Protein AF-0000000076833785 (afdb_homodimer)

Foldseek 3Di:
DDPDDPPPPVDDDPPPPPPPDDPPPPPPVVVQLPKDKDKDKAFPVQVCLCQDDVRPNVVVLCVVLVWDKDKADADVVGRITMIITIGHPSSRVSSVVSSVVSSVCVVPVD/DDPDDPPPCPDDPPPPPPPPDDPPPPPPVPVPLPKDKDKDKAFPVQVCLCQDDPRPNVVVLCVVLVWDKDKADDDVVGRITMIITIGHPSSRVSSVVSSVVSSVCVVPVD

Nearest PDB structures (foldseek):
  2p2r-assembly1_A  TM=9.469E-01  e=7.260E-08  Homo sapiens
  1zzi-assembly2_B  TM=9.784E-01  e=7.230E-07  Homo sapiens
  1wvn-assembly1_A  TM=9.497E-01  e=3.818E-07  Homo sapiens
  1zzj-assembly1_B  TM=9.707E-01  e=9.333E-07  Homo sapiens
  1khm-assembly1_A  TM=8.089E-01  e=9.333E-07  Homo sapiens

Structure (mmCIF, N/CA/C/O backbone):
data_AF-0000000076833785-model_v1
#
loop_
_entity.id
_entity.type
_entity.pdbx_description
1 polymer 'K Homology domain-containing protein'
#
loop_
_atom_site.group_PDB
_atom_site.id
_atom_site.type_symbol
_atom_site.label_atom_id
_atom_site.label_alt_id
_atom_site.label_comp_id
_atom_site.label_asym_id
_atom_site.label_entity_id
_atom_site.label_seq_id
_atom_site.pdbx_PDB_ins_code
_atom_site.Cartn_x
_atom_site.Cartn_y
_atom_site.Cartn_z
_atom_site.occupancy
_atom_site.B_iso_or_equiv
_atom_site.auth_seq_id
_atom_site.auth_comp_id
_atom_site.auth_asym_id
_atom_site.auth_atom_id
_atom_site.pdbx_PDB_model_num
ATOM 1 N N . ALA A 1 1 ? -27.344 52.469 85.5 1 40.03 1 ALA A N 1
ATOM 2 C CA . ALA A 1 1 ? -28.25 52.219 84.375 1 40.03 1 ALA A CA 1
ATOM 3 C C . ALA A 1 1 ? -27.625 51.25 83.375 1 40.03 1 ALA A C 1
ATOM 5 O O . ALA A 1 1 ? -26.453 51.406 83.062 1 40.03 1 ALA A O 1
ATOM 6 N N . PRO A 1 2 ? -28.125 49.938 83.312 1 39.31 2 PRO A N 1
ATOM 7 C CA . PRO A 1 2 ? -27.562 48.719 82.75 1 39.31 2 PRO A CA 1
ATOM 8 C C . PRO A 1 2 ? -27.375 48.719 81.25 1 39.31 2 PRO A C 1
ATOM 10 O O . PRO A 1 2 ? -28.328 48.969 80.5 1 39.31 2 PRO A O 1
ATOM 13 N N . ALA A 1 3 ? -26.328 49.344 80.812 1 42.22 3 ALA A N 1
ATOM 14 C CA . ALA A 1 3 ? -25.844 49.562 79.438 1 42.22 3 ALA A CA 1
ATOM 15 C C . ALA A 1 3 ? -25.781 48.219 78.625 1 42.22 3 ALA A C 1
ATOM 17 O O . ALA A 1 3 ? -24.828 47.469 78.812 1 42.22 3 ALA A O 1
ATOM 18 N N . THR A 1 4 ? -26.984 47.438 78.812 1 34.38 4 THR A N 1
ATOM 19 C CA . THR A 1 4 ? -26.922 46.062 78.375 1 34.38 4 THR A CA 1
ATOM 20 C C . THR A 1 4 ? -26.328 45.969 76.938 1 34.38 4 THR A C 1
ATOM 22 O O . THR A 1 4 ? -26.203 47 76.25 1 34.38 4 THR A O 1
ATOM 25 N N . ASP A 1 5 ? -26.578 44.781 76.25 1 35.28 5 ASP A N 1
ATOM 26 C CA . ASP A 1 5 ? -26.078 43.656 75.5 1 35.28 5 ASP A CA 1
ATOM 27 C C . ASP A 1 5 ? -26.312 43.875 74 1 35.28 5 ASP A C 1
ATOM 29 O O . ASP A 1 5 ? -26.047 42.969 73.188 1 35.28 5 ASP A O 1
ATOM 33 N N . ALA A 1 6 ? -26.703 45.125 73.562 1 42.19 6 ALA A N 1
ATOM 34 C CA . ALA A 1 6 ? -27.312 44.938 72.25 1 42.19 6 ALA A CA 1
ATOM 35 C C . ALA A 1 6 ? -26.328 44.25 71.25 1 42.19 6 ALA A C 1
ATOM 37 O O . ALA A 1 6 ? -25.266 44.812 71 1 42.19 6 ALA A O 1
ATOM 38 N N . PRO A 1 7 ? -26.203 42.875 71.438 1 40.84 7 PRO A N 1
ATOM 39 C CA . PRO A 1 7 ? -25.312 42.156 70.5 1 40.84 7 PRO A CA 1
ATOM 40 C C . PRO A 1 7 ? -25.578 42.469 69.062 1 40.84 7 PRO A C 1
ATOM 42 O O . PRO A 1 7 ? -26.734 42.562 68.625 1 40.84 7 PRO A O 1
ATOM 45 N N . ARG A 1 8 ? -24.922 43.438 68.5 1 40.62 8 ARG A N 1
ATOM 46 C CA . ARG A 1 8 ? -24.844 43.875 67.125 1 40.62 8 ARG A CA 1
ATOM 47 C C . ARG A 1 8 ? -24.719 42.688 66.188 1 40.62 8 ARG A C 1
ATOM 49 O O . ARG A 1 8 ? -23.625 42.125 66.062 1 40.62 8 ARG A O 1
ATOM 56 N N . SER A 1 9 ? -25.625 41.625 66.375 1 40.16 9 SER A N 1
ATOM 57 C CA . SER A 1 9 ? -25.5 40.531 65.438 1 40.16 9 SER A CA 1
ATOM 58 C C . SER A 1 9 ? -25.516 41.031 64 1 40.16 9 SER A C 1
ATOM 60 O O . SER A 1 9 ? -26.5 41.625 63.562 1 40.16 9 SER A O 1
ATOM 62 N N . MET A 1 10 ? -24.406 41.562 63.5 1 38.97 10 MET A N 1
ATOM 63 C CA . MET A 1 10 ? -24.094 41.906 62.125 1 38.97 10 MET A CA 1
ATOM 64 C C . MET A 1 10 ? -24.562 40.812 61.188 1 38.97 10 MET A C 1
ATOM 66 O O . MET A 1 10 ? -24.031 39.688 61.219 1 38.97 10 MET A O 1
ATOM 70 N N . PRO A 1 11 ? -25.875 40.719 61 1 33.62 11 PRO A N 1
ATOM 71 C CA . PRO A 1 11 ? -26.312 39.625 60.156 1 33.62 11 PRO A CA 1
ATOM 72 C C . PRO A 1 11 ? -25.406 39.406 58.938 1 33.62 11 PRO A C 1
ATOM 74 O O . PRO A 1 11 ? -24.734 38.375 58.844 1 33.62 11 PRO A O 1
ATOM 77 N N . ASP A 1 12 ? -26.031 39.594 57.719 1 32.56 12 ASP A N 1
ATOM 78 C CA . ASP A 1 12 ? -26.484 38.75 56.594 1 32.56 12 ASP A CA 1
ATOM 79 C C . ASP A 1 12 ? -25.422 38.688 55.5 1 32.56 12 ASP A C 1
ATOM 81 O O . ASP A 1 12 ? -25.047 37.594 55.062 1 32.56 12 ASP A O 1
ATOM 85 N N . ILE A 1 13 ? -25.625 39.531 54.344 1 39.72 13 ILE A N 1
ATOM 86 C CA . ILE A 1 13 ? -25.875 39.156 52.938 1 39.72 13 ILE A CA 1
ATOM 87 C C . ILE A 1 13 ? -24.562 39.125 52.156 1 39.72 13 ILE A C 1
ATOM 89 O O . ILE A 1 13 ? -24.016 40.188 51.812 1 39.72 13 ILE A O 1
ATOM 93 N N . VAL A 1 14 ? 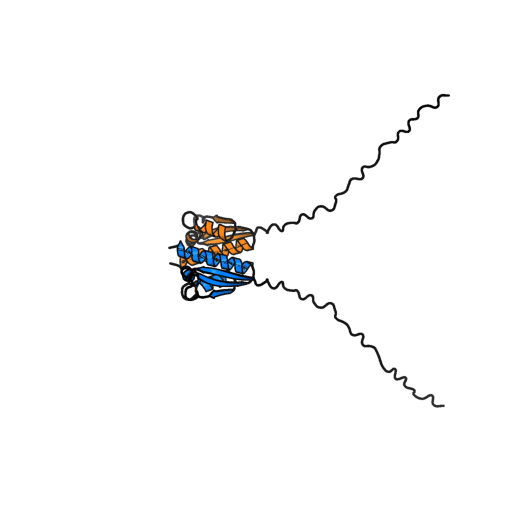-23.5 38.75 52.656 1 41.5 14 VAL A N 1
ATOM 94 C CA . VAL A 1 14 ? -22.344 38.75 51.781 1 41.5 14 VAL A CA 1
ATOM 95 C C . VAL A 1 14 ? -22.719 38.156 50.438 1 41.5 14 VAL A C 1
ATOM 97 O O . VAL A 1 14 ? -23.156 37 50.344 1 41.5 14 VAL A O 1
ATOM 100 N N . PRO A 1 15 ? -23.266 38.938 49.5 1 38.12 15 PRO A N 1
ATOM 101 C CA . PRO A 1 15 ? -23.5 38.375 48.156 1 38.12 15 PRO A CA 1
ATOM 102 C C . PRO A 1 15 ? -22.344 37.5 47.688 1 38.12 15 PRO A C 1
ATOM 104 O O . PRO A 1 15 ? -21.188 37.906 47.812 1 38.12 15 PRO A O 1
ATOM 107 N N . ALA A 1 16 ? -22.359 36.188 47.906 1 38.81 16 ALA A N 1
ATOM 108 C CA . ALA A 1 16 ? -21.469 35.219 47.281 1 38.81 16 ALA A CA 1
ATOM 109 C C . ALA A 1 16 ? -21.172 35.594 45.844 1 38.81 16 ALA A C 1
ATOM 111 O O . ALA A 1 16 ? -22.078 35.656 45 1 38.81 16 ALA A O 1
ATOM 112 N N . VAL A 1 17 ? -20.359 36.625 45.625 1 38.25 17 VAL A N 1
ATOM 113 C CA . VAL A 1 17 ? -19.766 36.75 44.281 1 38.25 17 VAL A CA 1
ATOM 114 C C . VAL A 1 17 ? -19.578 35.375 43.656 1 38.25 17 VAL A C 1
ATOM 116 O O . VAL A 1 17 ? -18.984 34.5 44.281 1 38.25 17 VAL A O 1
ATOM 119 N N . ASP A 1 18 ? -20.609 34.75 43.031 1 34.31 18 ASP A N 1
ATOM 120 C CA . ASP A 1 18 ? -20.547 33.656 42.062 1 34.31 18 ASP A CA 1
ATOM 121 C C . ASP A 1 18 ? -19.281 33.781 41.188 1 34.31 18 ASP A C 1
ATOM 123 O O . ASP A 1 18 ? -19.125 34.719 40.438 1 34.31 18 ASP A O 1
ATOM 127 N N . PHE A 1 19 ? -18.094 33.344 41.688 1 40.78 19 PHE A N 1
ATOM 128 C CA . PHE A 1 19 ? -16.969 32.875 40.844 1 40.78 19 PHE A CA 1
ATOM 129 C C . PHE A 1 19 ? -17.469 32.312 39.531 1 40.78 19 PHE A C 1
ATOM 131 O O . PHE A 1 19 ? -18.016 31.219 39.469 1 40.78 19 PHE A O 1
ATOM 138 N N . ARG A 1 20 ? -18.141 33.125 38.656 1 40.19 20 ARG A N 1
ATOM 139 C CA . ARG A 1 20 ? -18.375 32.844 37.25 1 40.19 20 ARG A CA 1
ATOM 140 C C . ARG A 1 20 ? -17.297 31.922 36.688 1 40.19 20 ARG A C 1
ATOM 142 O O . ARG A 1 20 ? -16.156 31.922 37.156 1 40.19 20 ARG A O 1
ATOM 149 N N . LYS A 1 21 ? -17.625 31.391 35.5 1 40.38 21 LYS A N 1
ATOM 150 C CA . LYS A 1 21 ? -17.125 30.531 34.438 1 40.38 21 LYS A CA 1
ATOM 151 C C . LYS A 1 21 ? -15.695 30.922 34.062 1 40.38 21 LYS A C 1
ATOM 153 O O . LYS A 1 21 ? -15.469 32 33.531 1 40.38 21 LYS A O 1
ATOM 158 N N . GLY A 1 22 ? -14.719 30.75 34.906 1 42.62 22 GLY A N 1
ATOM 159 C CA . GLY A 1 22 ? -13.336 30.703 34.438 1 42.62 22 GLY A CA 1
ATOM 160 C C . GLY A 1 22 ? -13.195 30.25 33 1 42.62 22 GLY A C 1
ATOM 161 O O . GLY A 1 22 ? -14.078 29.562 32.469 1 42.62 22 GLY A O 1
ATOM 162 N N . PRO A 1 23 ? -12.328 31 32.281 1 41.22 23 PRO A N 1
ATOM 163 C CA . PRO A 1 23 ? -12.117 30.516 30.906 1 41.22 23 PRO A CA 1
ATOM 164 C C . PRO A 1 23 ? -12.086 28.984 30.828 1 41.22 23 PRO A C 1
ATOM 166 O O . PRO A 1 23 ? -11.406 28.328 31.625 1 41.22 23 PRO A O 1
ATOM 169 N N . GLY A 1 24 ? -13.141 28.266 30.719 1 41.5 24 GLY A N 1
ATOM 170 C CA . GLY A 1 24 ? -13.234 26.875 30.297 1 41.5 24 GLY A CA 1
ATOM 171 C C . GLY A 1 24 ? -12.016 26.391 29.547 1 41.5 24 GLY A C 1
ATOM 172 O O . GLY A 1 24 ? -11.391 27.156 28.812 1 41.5 24 GLY A O 1
ATOM 173 N N . ALA A 1 25 ? -11.227 25.453 30.062 1 43.06 25 ALA A N 1
ATOM 174 C CA . ALA A 1 25 ? -10.242 24.547 29.484 1 43.06 25 ALA A CA 1
ATOM 175 C C . ALA A 1 25 ? -10.461 24.391 27.984 1 43.06 25 ALA A C 1
ATOM 177 O O . ALA A 1 25 ? -11.578 24.125 27.531 1 43.06 25 ALA A O 1
ATOM 178 N N . SER A 1 26 ? -9.828 25.266 27.219 1 45.97 26 SER A N 1
ATOM 179 C CA . SER A 1 26 ? -9.602 24.938 25.828 1 45.97 26 SER A CA 1
ATOM 180 C C . SER A 1 26 ? -9.508 23.438 25.609 1 45.97 26 SER A C 1
ATOM 182 O O . SER A 1 26 ? -8.602 22.781 26.141 1 45.97 26 SER A O 1
ATOM 184 N N . GLU A 1 27 ? -10.562 22.719 25.828 1 40.53 27 GLU A N 1
ATOM 185 C CA . GLU A 1 27 ? -10.531 21.375 25.25 1 40.53 27 GLU A CA 1
ATOM 186 C C . GLU A 1 27 ? -9.531 21.297 24.109 1 40.53 27 GLU A C 1
ATOM 188 O O . GLU A 1 27 ? -9.648 22.016 23.109 1 40.53 27 GLU A O 1
ATOM 193 N N . ASN A 1 28 ? -8.266 21.156 24.391 1 42.28 28 ASN A N 1
ATOM 194 C CA . ASN A 1 28 ? -7.383 20.625 23.359 1 42.28 28 ASN A CA 1
ATOM 195 C C . ASN A 1 28 ? -8.156 19.812 22.328 1 42.28 28 ASN A C 1
ATOM 197 O O . ASN A 1 28 ? -8.594 18.703 22.609 1 42.28 28 ASN A O 1
ATOM 201 N N . GLN A 1 29 ? -9.078 20.391 21.734 1 43.94 29 GLN A N 1
ATOM 202 C CA . GLN A 1 29 ? -9.617 19.703 20.562 1 43.94 29 GLN A CA 1
ATOM 203 C C . GLN A 1 29 ? -8.555 18.812 19.922 1 43.94 29 GLN A C 1
ATOM 205 O O . GLN A 1 29 ? -7.66 19.297 19.234 1 43.94 29 GLN A O 1
ATOM 210 N N . VAL A 1 30 ? -7.961 17.969 20.672 1 45.09 30 VAL A N 1
ATOM 211 C CA . VAL A 1 30 ? -7.238 16.953 19.922 1 45.09 30 VAL A CA 1
ATOM 212 C C . VAL A 1 30 ? -7.84 16.812 18.516 1 45.09 30 VAL A C 1
ATOM 214 O O . VAL A 1 30 ? -9.039 16.562 18.375 1 45.09 30 VAL A O 1
ATOM 217 N N . ALA A 1 31 ? -7.461 17.594 17.625 1 48.06 31 ALA A N 1
ATOM 218 C CA . ALA A 1 31 ? -7.816 17.328 16.234 1 48.06 31 ALA A CA 1
ATOM 219 C C . ALA A 1 31 ? -8.18 15.859 16.031 1 48.06 31 ALA A C 1
ATOM 221 O O . ALA A 1 31 ? -7.309 14.984 16.094 1 48.06 31 ALA A O 1
ATOM 222 N N . THR A 1 32 ? -9.172 15.336 16.75 1 54.69 32 THR A N 1
ATOM 223 C CA . THR A 1 32 ? -9.602 14 16.344 1 54.69 32 THR A CA 1
ATOM 224 C C . THR A 1 32 ? -9.242 13.734 14.891 1 54.69 32 THR A C 1
ATOM 226 O O . THR A 1 32 ? -9.523 14.562 14.016 1 54.69 32 THR A O 1
ATOM 229 N N . PRO A 1 33 ? -8.125 13.133 14.695 1 57.69 33 PRO A N 1
ATOM 230 C CA . PRO A 1 33 ? -7.863 12.906 13.273 1 57.69 33 PRO A CA 1
ATOM 231 C C . PRO A 1 33 ? -9.141 12.672 12.469 1 57.69 33 PRO A C 1
ATOM 233 O O . PRO A 1 33 ? -9.992 11.875 12.875 1 57.69 33 PRO A O 1
ATOM 236 N N . ALA A 1 34 ? -9.719 13.641 11.867 1 76.25 34 ALA A N 1
ATOM 237 C CA . ALA A 1 34 ? -10.922 13.57 11.039 1 76.25 34 ALA A CA 1
ATOM 238 C C . ALA A 1 34 ? -11.023 12.219 10.336 1 76.25 34 ALA A C 1
ATOM 240 O O . ALA A 1 34 ? -10.133 11.836 9.586 1 76.25 34 ALA A O 1
ATOM 241 N N . THR A 1 35 ? -11.766 11.336 11.047 1 89.38 35 THR A N 1
ATOM 242 C CA . THR A 1 35 ? -12.055 10.031 10.453 1 89.38 35 THR A CA 1
ATOM 243 C C . THR A 1 35 ? -12.719 10.195 9.094 1 89.38 35 THR A C 1
ATOM 245 O O . THR A 1 35 ? -13.711 10.914 8.961 1 89.38 35 THR A O 1
ATOM 248 N N . THR A 1 36 ? -12.016 9.844 8.055 1 93.44 36 THR A N 1
ATOM 249 C CA . THR A 1 36 ? -12.531 9.906 6.688 1 93.44 36 THR A CA 1
ATOM 250 C C . THR A 1 36 ? -13.016 8.531 6.234 1 93.44 36 THR A C 1
ATOM 252 O O . THR A 1 36 ? -12.359 7.52 6.492 1 93.44 36 THR A O 1
ATOM 255 N N . THR A 1 37 ? -14.18 8.453 5.781 1 95 37 THR A N 1
ATOM 256 C CA . THR A 1 37 ? -14.742 7.223 5.234 1 95 37 THR A CA 1
ATOM 257 C C . THR A 1 37 ? -14.648 7.211 3.711 1 95 37 THR A C 1
ATOM 259 O O . THR A 1 37 ? -15.156 8.117 3.049 1 95 37 THR A O 1
ATOM 262 N N . THR A 1 38 ? -13.922 6.312 3.211 1 95.12 38 THR A N 1
ATOM 263 C CA . THR A 1 38 ? -13.773 6.203 1.765 1 95.12 38 THR A CA 1
ATOM 264 C C . THR A 1 38 ? -14.352 4.887 1.257 1 95.12 38 THR A C 1
ATOM 266 O O . THR A 1 38 ? -14.164 3.838 1.874 1 95.12 38 THR A O 1
ATOM 269 N N . GLU A 1 39 ? -15.117 4.953 0.214 1 95.69 39 GLU A N 1
ATOM 270 C CA . GLU A 1 39 ? -15.695 3.762 -0.401 1 95.69 39 GLU A CA 1
ATOM 271 C C . GLU A 1 39 ? -14.953 3.387 -1.68 1 95.69 39 GLU A C 1
ATOM 273 O O . GLU A 1 39 ? -14.82 4.207 -2.59 1 95.69 39 GLU A O 1
ATOM 278 N N . VAL A 1 40 ? -14.477 2.189 -1.664 1 96.19 40 VAL A N 1
ATOM 279 C CA . VAL A 1 40 ? -13.766 1.7 -2.84 1 96.19 40 VAL A CA 1
ATOM 280 C C . VAL A 1 40 ? -14.594 0.626 -3.539 1 96.19 40 VAL A C 1
ATOM 282 O O . VAL A 1 40 ? -14.945 -0.387 -2.934 1 96.19 40 VAL A O 1
ATOM 285 N N . VAL A 1 41 ? -14.93 0.828 -4.832 1 95.94 41 VAL A N 1
ATOM 286 C CA . VAL A 1 41 ? -15.711 -0.128 -5.609 1 95.94 41 VAL A CA 1
ATOM 287 C C . VAL A 1 41 ? -14.773 -1.039 -6.402 1 95.94 41 VAL A C 1
ATOM 289 O O . VAL A 1 41 ? -13.977 -0.566 -7.219 1 95.94 41 VAL A O 1
ATOM 292 N N . ILE A 1 42 ? -14.852 -2.262 -6.152 1 95.56 42 ILE A N 1
ATOM 293 C CA . ILE A 1 42 ? -13.984 -3.213 -6.832 1 95.56 42 ILE A CA 1
ATOM 294 C C . ILE A 1 42 ? -14.82 -4.336 -7.441 1 95.56 42 ILE A C 1
ATOM 296 O O . ILE A 1 42 ? -15.812 -4.773 -6.848 1 95.56 42 ILE A O 1
ATOM 300 N N . PRO A 1 43 ? -14.461 -4.777 -8.609 1 95.06 43 PRO A N 1
ATOM 301 C CA . PRO A 1 43 ? -15.156 -5.93 -9.203 1 95.06 43 PRO A CA 1
ATOM 302 C C . PRO A 1 43 ? -15.086 -7.172 -8.312 1 95.06 43 PRO A C 1
ATOM 304 O O . PRO A 1 43 ? -14.062 -7.43 -7.68 1 95.06 43 PRO A O 1
ATOM 307 N N . CYS A 1 44 ? -16.141 -7.996 -8.359 1 93.69 44 CYS A N 1
ATOM 308 C CA . CYS A 1 44 ? -16.25 -9.195 -7.535 1 93.69 44 CYS A CA 1
ATOM 309 C C . CYS A 1 44 ? -15.125 -10.172 -7.859 1 93.69 44 CYS A C 1
ATOM 311 O O . CYS A 1 44 ? -14.711 -10.953 -7 1 93.69 44 CYS A O 1
ATOM 313 N N . LYS A 1 45 ? -14.703 -10.141 -9.047 1 93.12 45 LYS A N 1
ATOM 314 C CA . LYS A 1 45 ? -13.641 -11.039 -9.484 1 93.12 45 LYS A CA 1
ATOM 315 C C . LYS A 1 45 ? -12.328 -10.742 -8.75 1 93.12 45 LYS A C 1
ATOM 317 O O . LYS A 1 45 ? -11.453 -11.602 -8.672 1 93.12 45 LYS A O 1
ATOM 322 N N . TYR A 1 46 ? -12.164 -9.516 -8.195 1 94.38 46 TYR A N 1
ATOM 323 C CA . TYR A 1 46 ? -10.93 -9.109 -7.539 1 94.38 46 TYR A CA 1
ATOM 324 C C . TYR A 1 46 ? -11.07 -9.172 -6.023 1 94.38 46 TYR A C 1
ATOM 326 O O . TYR A 1 46 ? -10.086 -9.008 -5.297 1 94.38 46 TYR A O 1
ATOM 334 N N . ILE A 1 47 ? -12.203 -9.414 -5.516 1 94.19 47 ILE A N 1
ATOM 335 C CA . ILE A 1 47 ? -12.469 -9.422 -4.078 1 94.19 47 ILE A CA 1
ATOM 336 C C . ILE A 1 47 ? -11.672 -10.539 -3.414 1 94.19 47 ILE A C 1
ATOM 338 O O . ILE A 1 47 ? -11.258 -10.414 -2.26 1 94.19 47 ILE A O 1
ATOM 342 N N . GLY A 1 48 ? -11.453 -11.539 -4.16 1 93.44 48 GLY A N 1
ATOM 343 C CA . GLY A 1 48 ? -10.672 -12.648 -3.639 1 93.44 48 GLY A CA 1
ATOM 344 C C . GLY A 1 48 ? -9.242 -12.273 -3.307 1 93.44 48 GLY A C 1
ATOM 345 O O . GLY A 1 48 ? -8.656 -12.797 -2.355 1 93.44 48 GLY A O 1
ATOM 346 N N . PHE A 1 49 ? -8.711 -11.352 -4.07 1 93.12 49 PHE A N 1
ATOM 347 C CA . PHE A 1 49 ? -7.348 -10.891 -3.842 1 93.12 49 PHE A CA 1
ATOM 348 C C . PHE A 1 49 ? -7.281 -9.984 -2.615 1 93.12 49 PHE A C 1
ATOM 350 O O . PHE A 1 49 ? -6.246 -9.922 -1.945 1 93.12 49 PHE A O 1
ATOM 357 N N . VAL A 1 50 ? -8.336 -9.328 -2.281 1 95 50 VAL A N 1
ATOM 358 C CA . VAL A 1 50 ? -8.383 -8.359 -1.189 1 95 50 VAL A CA 1
ATOM 359 C C . VAL A 1 50 ? -8.672 -9.078 0.127 1 95 50 VAL A C 1
ATOM 361 O O . VAL A 1 50 ? -8.047 -8.789 1.148 1 95 50 VAL A O 1
ATOM 364 N N . CYS A 1 51 ? -9.531 -10 0.052 1 95.31 51 CYS A N 1
ATOM 365 C CA . CYS A 1 51 ? -9.922 -10.719 1.26 1 95.31 51 CYS A CA 1
ATOM 366 C C . CYS A 1 51 ? -8.938 -11.836 1.573 1 95.31 51 CYS A C 1
ATOM 368 O O . CYS A 1 51 ? -8.531 -12 2.725 1 95.31 51 CYS A O 1
ATOM 370 N N . GLY A 1 52 ? -8.484 -12.562 0.533 1 91.25 52 GLY A N 1
ATOM 371 C CA . GLY A 1 52 ? -7.625 -13.719 0.733 1 91.25 52 GLY A CA 1
ATOM 372 C C . GLY A 1 52 ? -8.352 -14.906 1.345 1 91.25 52 GLY A C 1
ATOM 373 O O . GLY A 1 52 ? -9.57 -14.852 1.546 1 91.25 52 GLY A O 1
ATOM 374 N N . ALA A 1 53 ? -7.48 -15.938 1.617 1 90.69 53 ALA A N 1
ATOM 375 C CA . ALA A 1 53 ? -8.039 -17.109 2.301 1 90.69 53 ALA A CA 1
ATOM 376 C C . ALA A 1 53 ? -8.375 -16.781 3.752 1 90.69 53 ALA A C 1
ATOM 378 O O . ALA A 1 53 ? -7.523 -16.297 4.5 1 90.69 53 ALA A O 1
ATOM 379 N N . ASN A 1 54 ? -9.602 -16.859 4.188 1 92.38 54 ASN A N 1
ATOM 380 C CA . ASN A 1 54 ? -10.039 -16.562 5.551 1 92.38 54 ASN A CA 1
ATOM 381 C C . ASN A 1 54 ? -9.812 -15.109 5.918 1 92.38 54 ASN A C 1
ATOM 383 O O . ASN A 1 54 ? -9.391 -14.797 7.035 1 92.38 54 ASN A O 1
ATOM 387 N N . ASP A 1 55 ? -9.875 -14.211 4.996 1 93.88 55 ASP A N 1
ATOM 388 C CA . ASP A 1 55 ? -9.727 -12.766 5.172 1 93.88 55 ASP A CA 1
ATOM 389 C C . ASP A 1 55 ? -8.336 -12.406 5.672 1 93.88 55 ASP A C 1
ATOM 391 O O . ASP A 1 55 ? -8.156 -11.422 6.395 1 93.88 55 ASP A O 1
ATOM 395 N N . SER A 1 56 ? -7.395 -13.281 5.32 1 93.69 56 SER A N 1
ATOM 396 C CA . SER A 1 56 ? -6.027 -13.039 5.77 1 93.69 56 SER A CA 1
ATOM 397 C C . SER A 1 56 ? -5.438 -11.805 5.102 1 93.69 56 SER A C 1
ATOM 399 O O . SER A 1 56 ? -4.77 -11 5.758 1 93.69 56 SER A O 1
ATOM 401 N N . ASP A 1 57 ? -5.672 -11.648 3.84 1 95.06 57 ASP A N 1
ATOM 402 C CA . ASP A 1 57 ? -5.16 -10.5 3.105 1 95.06 57 ASP A CA 1
ATOM 403 C C . ASP A 1 57 ? -5.801 -9.203 3.6 1 95.06 57 ASP A C 1
ATOM 405 O O . ASP A 1 57 ? -5.117 -8.195 3.777 1 95.06 57 ASP A O 1
ATOM 409 N N . LEU A 1 58 ? -7.047 -9.297 3.898 1 96.12 58 LEU A N 1
ATOM 410 C CA . LEU A 1 58 ? -7.762 -8.141 4.422 1 96.12 58 LEU A CA 1
ATOM 411 C C . LEU A 1 58 ? -7.207 -7.727 5.781 1 96.12 58 LEU A C 1
ATOM 413 O O . LEU A 1 58 ? -7.027 -6.535 6.047 1 96.12 58 LEU A O 1
ATOM 417 N N . ALA A 1 59 ? -6.941 -8.727 6.535 1 96.25 59 ALA A N 1
ATOM 418 C CA . ALA A 1 59 ? -6.375 -8.477 7.859 1 96.25 59 ALA A CA 1
ATOM 419 C C . ALA A 1 59 ? -5.016 -7.793 7.754 1 96.25 59 ALA A C 1
ATOM 421 O O . ALA A 1 59 ? -4.707 -6.883 8.531 1 96.25 59 ALA A O 1
ATOM 422 N N . GLU A 1 60 ? -4.297 -8.227 6.809 1 95.75 60 GLU A N 1
ATOM 423 C CA . GLU A 1 60 ? -2.979 -7.641 6.594 1 95.75 60 GLU A CA 1
ATOM 424 C C . GLU A 1 60 ? -3.086 -6.188 6.137 1 95.75 60 GLU A C 1
ATOM 426 O O . GLU A 1 60 ? -2.361 -5.32 6.629 1 95.75 60 GLU A O 1
ATOM 431 N N . ILE A 1 61 ? -4.023 -5.977 5.262 1 97.19 61 ILE A N 1
ATOM 432 C CA . ILE A 1 61 ? -4.238 -4.625 4.746 1 97.19 61 ILE A CA 1
ATOM 433 C C . ILE A 1 61 ? -4.645 -3.699 5.891 1 97.19 61 ILE A C 1
ATOM 435 O O . ILE A 1 61 ? -4.125 -2.586 6.008 1 97.19 61 ILE A O 1
ATOM 439 N N . LYS A 1 62 ? -5.512 -4.18 6.754 1 96.88 62 LYS A N 1
ATOM 440 C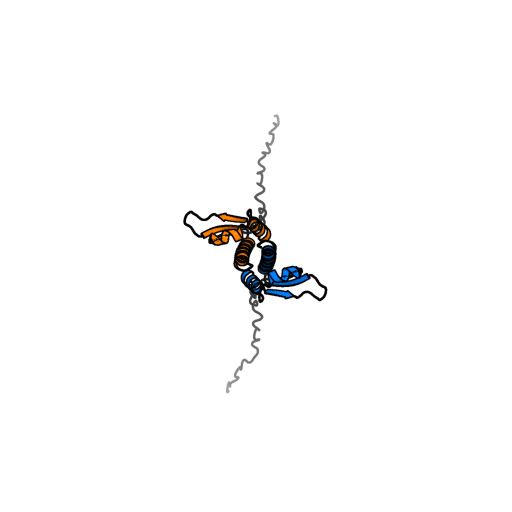 CA . LYS A 1 62 ? -5.965 -3.408 7.906 1 96.88 62 LYS A CA 1
ATOM 441 C C . LYS A 1 62 ? -4.809 -3.107 8.859 1 96.88 62 LYS A C 1
ATOM 443 O O . LYS A 1 62 ? -4.684 -1.987 9.359 1 96.88 62 LYS A O 1
ATOM 448 N N . LYS A 1 63 ? -3.988 -4.074 8.984 1 96.5 63 LYS A N 1
ATOM 449 C CA . LYS A 1 63 ? -2.855 -3.957 9.898 1 96.5 63 LYS A CA 1
ATOM 450 C C . LYS A 1 63 ? -1.841 -2.938 9.391 1 96.5 63 LYS A C 1
ATOM 452 O O . LYS A 1 63 ? -1.379 -2.08 10.141 1 96.5 63 LYS A O 1
ATOM 457 N N . ILE A 1 64 ? -1.579 -2.982 8.188 1 95.44 64 ILE A N 1
ATOM 458 C CA . ILE A 1 64 ? -0.552 -2.133 7.59 1 95.44 64 ILE A CA 1
ATOM 459 C C . ILE A 1 64 ? -1.082 -0.708 7.445 1 95.44 64 ILE A C 1
ATOM 461 O O . ILE A 1 64 ? -0.379 0.257 7.754 1 95.44 64 ILE A O 1
ATOM 465 N N . SER A 1 65 ? -2.328 -0.549 6.977 1 95.94 65 SER A N 1
ATOM 466 C CA . SER A 1 65 ? -2.9 0.771 6.73 1 95.94 65 SER A CA 1
ATOM 467 C C . SER A 1 65 ? -3.293 1.453 8.039 1 95.94 65 SER A C 1
ATOM 469 O O . SER A 1 65 ? -3.273 2.682 8.133 1 95.94 65 SER A O 1
ATOM 471 N N . GLY A 1 66 ? -3.721 0.657 8.984 1 95.88 66 GLY A N 1
ATOM 472 C CA . GLY A 1 66 ? -4.234 1.172 10.242 1 95.88 66 GLY A CA 1
ATOM 473 C C . GLY A 1 66 ? -5.668 1.66 10.148 1 95.88 66 GLY A C 1
ATOM 474 O O . GLY A 1 66 ? -6.18 2.287 11.078 1 95.88 66 GLY A O 1
ATOM 475 N N . ALA A 1 67 ? -6.172 1.429 8.961 1 96.88 67 ALA A N 1
ATOM 476 C CA . ALA A 1 67 ? -7.551 1.853 8.719 1 96.88 67 ALA A CA 1
ATOM 477 C C . ALA A 1 67 ? -8.523 0.707 8.969 1 96.88 67 ALA A C 1
ATOM 479 O O . ALA A 1 67 ? -8.133 -0.461 8.992 1 96.88 67 ALA A O 1
ATOM 480 N N . GLU A 1 68 ? -9.773 1.061 9.195 1 96.69 68 GLU A N 1
ATOM 481 C CA . GLU A 1 68 ? -10.844 0.071 9.266 1 96.69 68 GLU A CA 1
ATOM 482 C C . GLU A 1 68 ? -11.445 -0.199 7.891 1 96.69 68 GLU A C 1
ATOM 484 O O . GLU A 1 68 ? -11.93 0.721 7.23 1 96.69 68 GLU A O 1
ATOM 489 N N . ILE A 1 69 ? -11.344 -1.444 7.523 1 97.69 69 ILE A N 1
ATOM 490 C CA . ILE A 1 69 ? -11.82 -1.811 6.195 1 97.69 69 ILE A CA 1
ATOM 491 C C . ILE A 1 69 ? -12.945 -2.834 6.32 1 97.69 69 ILE A C 1
ATOM 493 O O . ILE A 1 69 ? -12.805 -3.842 7.02 1 97.69 69 ILE A O 1
ATOM 497 N N . THR A 1 70 ? -14.031 -2.518 5.645 1 96.5 70 THR A N 1
ATOM 498 C CA . THR A 1 70 ? -15.18 -3.42 5.617 1 96.5 70 THR A CA 1
ATOM 499 C C . THR A 1 70 ? -15.57 -3.756 4.18 1 96.5 70 THR A C 1
ATOM 501 O O . THR A 1 70 ? -15.836 -2.859 3.379 1 96.5 70 THR A O 1
ATOM 504 N N . VAL A 1 71 ? -15.523 -4.992 3.9 1 96 71 VAL A N 1
ATOM 505 C CA . VAL A 1 71 ? -15.875 -5.449 2.559 1 96 71 VAL A CA 1
ATOM 506 C C . VAL A 1 71 ? -17.359 -5.805 2.506 1 96 71 VAL A C 1
ATOM 508 O O . VAL A 1 71 ? -17.844 -6.613 3.301 1 96 71 VAL A O 1
ATOM 511 N N . HIS A 1 72 ? -17.984 -5.156 1.536 1 93.81 72 HIS A N 1
ATOM 512 C CA . HIS A 1 72 ? -19.406 -5.441 1.329 1 93.81 72 HIS A CA 1
ATOM 513 C C . HIS A 1 72 ? -19.609 -6.359 0.132 1 93.81 72 HIS A C 1
ATOM 515 O O . HIS A 1 72 ? -19.094 -6.102 -0.955 1 93.81 72 HIS A O 1
ATOM 521 N N . ASP A 1 73 ? -20.219 -7.441 0.341 1 87.81 73 ASP A N 1
ATOM 522 C CA . ASP A 1 73 ? -20.5 -8.414 -0.708 1 87.81 73 ASP A CA 1
ATOM 523 C C . ASP A 1 73 ? -21.344 -7.801 -1.817 1 87.81 73 ASP A C 1
ATOM 525 O O . ASP A 1 73 ? -22.234 -6.996 -1.548 1 87.81 73 ASP A O 1
ATOM 529 N N . PRO A 1 74 ? -20.922 -8.203 -2.994 1 87.38 74 PRO A N 1
ATOM 530 C CA . PRO A 1 74 ? -21.719 -7.703 -4.121 1 87.38 74 PRO A CA 1
ATOM 531 C C . PRO A 1 74 ? -23.172 -8.148 -4.062 1 87.38 74 PRO A C 1
ATOM 533 O O . PRO A 1 74 ? -23.469 -9.219 -3.535 1 87.38 74 PRO A O 1
ATOM 536 N N . LYS A 1 75 ? -24.078 -7.246 -4.398 1 82.06 75 LYS A N 1
ATOM 537 C CA . LYS A 1 75 ? -25.5 -7.57 -4.5 1 82.06 75 LYS A CA 1
ATOM 538 C C . LYS A 1 75 ? -25.766 -8.531 -5.656 1 82.06 75 LYS A C 1
ATOM 540 O O . LYS A 1 75 ? -24.984 -8.594 -6.605 1 82.06 75 LYS A O 1
ATOM 545 N N . PRO A 1 76 ? -26.875 -9.359 -5.422 1 86.38 76 PRO A N 1
ATOM 546 C CA . PRO A 1 76 ? -27.203 -10.273 -6.52 1 86.38 76 PRO A CA 1
ATOM 547 C C . PRO A 1 76 ? -27.359 -9.555 -7.855 1 86.38 76 PRO A C 1
ATOM 549 O O . PRO A 1 76 ? -28.188 -8.641 -7.977 1 86.38 76 PRO A O 1
ATOM 552 N N . GLY A 1 77 ? -26.516 -9.844 -8.727 1 89.25 77 GLY A N 1
ATOM 553 C CA . GLY A 1 77 ? -26.562 -9.203 -10.031 1 89.25 77 GLY A CA 1
ATOM 554 C C . GLY A 1 77 ? -25.438 -8.203 -10.242 1 89.25 77 GLY A C 1
ATOM 555 O O . GLY A 1 77 ? -25.203 -7.746 -11.367 1 89.25 77 GLY A O 1
ATOM 556 N N . ASP A 1 78 ? -24.969 -7.75 -9.102 1 89.75 78 ASP A N 1
ATOM 557 C CA . ASP A 1 78 ? -23.875 -6.793 -9.195 1 89.75 78 ASP A CA 1
ATOM 558 C C . ASP A 1 78 ? -22.547 -7.508 -9.391 1 89.75 78 ASP A C 1
ATOM 560 O O . ASP A 1 78 ? -22.312 -8.578 -8.828 1 89.75 78 ASP A O 1
ATOM 564 N N . THR A 1 79 ? -21.781 -7.016 -10.336 1 93.62 79 THR A N 1
ATOM 565 C CA . THR A 1 79 ? -20.484 -7.621 -10.594 1 93.62 79 THR A CA 1
ATOM 566 C C . THR A 1 79 ? -19.375 -6.891 -9.828 1 93.62 79 THR A C 1
ATOM 568 O O . THR A 1 79 ? -18.219 -7.285 -9.883 1 93.62 79 THR A O 1
ATOM 571 N N . ASN A 1 80 ? -19.828 -5.828 -9.062 1 95.5 80 ASN A N 1
ATOM 572 C CA . ASN A 1 80 ? -18.859 -5.047 -8.297 1 95.5 80 ASN A CA 1
ATOM 573 C C . ASN A 1 80 ? -19.125 -5.152 -6.797 1 95.5 80 ASN A C 1
ATOM 575 O O . ASN A 1 80 ? -20.266 -5.227 -6.363 1 95.5 80 ASN A O 1
ATOM 579 N N . SER A 1 81 ? -18.109 -5.242 -6.055 1 94.81 81 SER A N 1
ATOM 580 C CA . SER A 1 81 ? -18.156 -5.227 -4.598 1 94.81 81 SER A CA 1
ATOM 581 C C . SER A 1 81 ? -17.688 -3.887 -4.043 1 94.81 81 SER A C 1
ATOM 583 O O . SER A 1 81 ? -16.828 -3.229 -4.637 1 94.81 81 SER A O 1
ATOM 585 N N . THR A 1 82 ? -18.297 -3.512 -2.926 1 95.44 82 THR A N 1
ATOM 586 C CA . THR A 1 82 ? -17.938 -2.234 -2.312 1 95.44 82 THR A CA 1
ATOM 587 C C . THR A 1 82 ? -17.141 -2.453 -1.027 1 95.44 82 THR A C 1
ATOM 589 O O . THR A 1 82 ? -17.594 -3.164 -0.126 1 95.44 82 THR A O 1
ATOM 592 N N . VAL A 1 83 ? -15.969 -1.827 -0.985 1 96.88 83 VAL A N 1
ATOM 593 C CA . VAL A 1 83 ? -15.133 -1.88 0.208 1 96.88 83 VAL A CA 1
ATOM 594 C C . VAL A 1 83 ? -15.141 -0.523 0.908 1 96.88 83 VAL A C 1
ATOM 596 O O . VAL A 1 83 ? -14.805 0.497 0.302 1 96.88 83 VAL A O 1
ATOM 599 N N . ILE A 1 84 ? -15.539 -0.451 2.15 1 97.31 84 ILE A N 1
ATOM 600 C CA . ILE A 1 84 ? -15.602 0.787 2.92 1 97.31 84 ILE A CA 1
ATOM 601 C C . ILE A 1 84 ? -14.383 0.893 3.83 1 97.31 84 ILE A C 1
ATOM 603 O O . ILE A 1 84 ? -14.156 0.029 4.684 1 97.31 84 ILE A O 1
ATOM 607 N N . ILE A 1 85 ? -13.672 1.927 3.635 1 97.25 85 ILE A N 1
ATOM 608 C CA . ILE A 1 85 ? -12.484 2.191 4.438 1 97.25 85 ILE A CA 1
ATOM 609 C C . ILE A 1 85 ? -12.742 3.375 5.367 1 97.25 85 ILE A C 1
ATOM 611 O O . ILE A 1 85 ? -13.156 4.445 4.918 1 97.25 85 ILE A O 1
ATOM 615 N N . CYS A 1 86 ? -12.484 3.176 6.621 1 97.06 86 CYS A N 1
ATOM 616 C CA . CYS A 1 86 ? -12.695 4.219 7.621 1 97.06 86 CYS A CA 1
ATOM 617 C C . CYS A 1 86 ? -11.422 4.48 8.414 1 97.06 86 CYS A C 1
ATOM 619 O O . CYS A 1 86 ? -10.766 3.539 8.867 1 97.06 86 CYS A O 1
ATOM 621 N N . GLY A 1 87 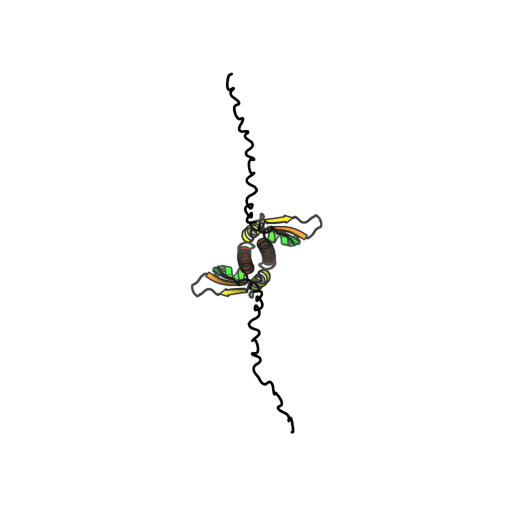? -10.977 5.777 8.586 1 95.25 87 GLY A N 1
ATOM 622 C CA . GLY A 1 87 ? -9.789 6.188 9.312 1 95.25 87 GLY A CA 1
ATOM 623 C C . GLY A 1 87 ? -9.352 7.605 8.992 1 95.25 87 GLY A C 1
ATOM 624 O O . GLY A 1 87 ? -10.133 8.398 8.469 1 95.25 87 GLY A O 1
ATOM 625 N N . ASP A 1 88 ? -8.195 7.922 9.359 1 93.5 88 ASP A N 1
ATOM 626 C CA . ASP A 1 88 ? -7.633 9.219 9 1 93.5 88 ASP A CA 1
ATOM 627 C C . ASP A 1 88 ? -7.387 9.312 7.496 1 93.5 88 ASP A C 1
ATOM 629 O O . ASP A 1 88 ? -7.32 8.289 6.805 1 93.5 88 ASP A O 1
ATOM 633 N N . PRO A 1 89 ? -7.398 10.438 6.953 1 92.62 89 PRO A N 1
ATOM 634 C CA . PRO A 1 89 ? -7.176 10.594 5.512 1 92.62 89 PRO A CA 1
ATOM 635 C C . PRO A 1 89 ? -5.926 9.859 5.027 1 92.62 89 PRO A C 1
ATOM 637 O O . PRO A 1 89 ? -5.93 9.281 3.936 1 92.62 89 PRO A O 1
ATOM 640 N N . GLU A 1 90 ? -4.945 9.805 5.844 1 92.5 90 GLU A N 1
ATOM 641 C CA . GLU A 1 90 ? -3.713 9.117 5.469 1 92.5 90 GLU A CA 1
ATOM 642 C C . GLU A 1 90 ? -3.895 7.605 5.492 1 92.5 90 GLU A C 1
ATOM 644 O O . GLU A 1 90 ? -3.406 6.902 4.609 1 92.5 90 GLU A O 1
ATOM 649 N N . GLN A 1 91 ? -4.605 7.164 6.504 1 94.12 91 GLN A N 1
ATOM 650 C CA . GLN A 1 91 ? -4.875 5.734 6.633 1 94.12 91 GLN A CA 1
ATOM 651 C C . GLN A 1 91 ? -5.738 5.23 5.48 1 94.12 91 GLN A C 1
ATOM 653 O O . GLN A 1 91 ? -5.492 4.152 4.938 1 94.12 91 GLN A O 1
ATOM 658 N N . THR A 1 92 ? -6.695 6.039 5.121 1 96.31 92 THR A N 1
ATOM 659 C CA . THR A 1 92 ? -7.602 5.656 4.047 1 96.31 92 THR A CA 1
ATOM 660 C C . THR A 1 92 ? -6.863 5.582 2.713 1 96.31 92 THR A C 1
ATOM 662 O O . THR A 1 92 ? -7.086 4.664 1.923 1 96.31 92 THR A O 1
ATOM 665 N N . LYS A 1 93 ? -5.996 6.508 2.52 1 94.81 93 LYS A N 1
ATOM 666 C CA . LYS A 1 93 ? -5.199 6.508 1.294 1 94.81 93 LYS A CA 1
ATOM 667 C C . LYS A 1 93 ? -4.25 5.316 1.255 1 94.81 93 LYS A C 1
ATOM 669 O O . LYS A 1 93 ? -4.074 4.688 0.209 1 94.81 93 LYS A O 1
ATOM 674 N N . ARG A 1 94 ? -3.742 5.012 2.396 1 95.62 94 ARG A N 1
ATOM 675 C CA . ARG A 1 94 ? -2.852 3.857 2.488 1 95.62 94 ARG A CA 1
ATOM 676 C C . ARG A 1 94 ? -3.604 2.561 2.205 1 95.62 94 ARG A C 1
ATOM 678 O O . ARG A 1 94 ? -3.105 1.694 1.483 1 95.62 94 ARG A O 1
ATOM 685 N N . ALA A 1 95 ? -4.727 2.502 2.77 1 97.56 95 ALA A N 1
ATOM 686 C CA . ALA A 1 95 ? -5.543 1.31 2.562 1 97.56 95 ALA A CA 1
ATOM 687 C C . ALA A 1 95 ? -5.906 1.143 1.09 1 97.56 95 ALA A C 1
ATOM 689 O O . ALA A 1 95 ? -5.832 0.037 0.548 1 97.56 95 ALA A O 1
ATOM 690 N N . GLN A 1 96 ? -6.258 2.234 0.498 1 96.44 96 GLN A N 1
ATOM 691 C CA . GLN A 1 96 ? -6.594 2.197 -0.921 1 96.44 96 GLN A CA 1
ATOM 692 C C . GLN A 1 96 ? -5.41 1.718 -1.756 1 96.44 96 GLN A C 1
ATOM 694 O O . GLN A 1 96 ? -5.578 0.902 -2.666 1 96.44 96 GLN A O 1
ATOM 699 N N . SER A 1 97 ? -4.277 2.246 -1.419 1 97.19 97 SER A N 1
ATOM 700 C CA . SER A 1 97 ? -3.064 1.862 -2.133 1 97.19 97 SER A CA 1
ATOM 701 C C . SER A 1 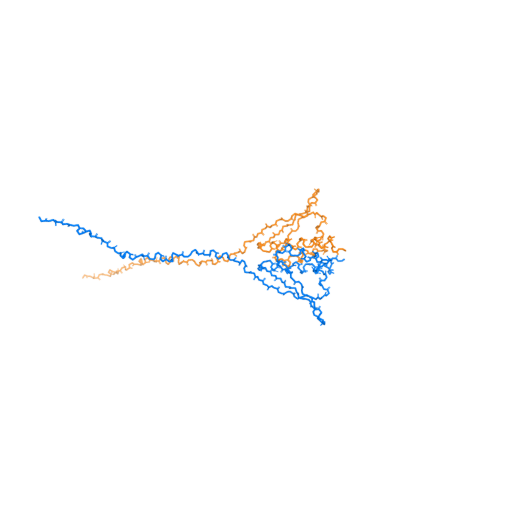97 ? -2.762 0.379 -1.951 1 97.19 97 SER A C 1
ATOM 703 O O . SER A 1 97 ? -2.365 -0.299 -2.9 1 97.19 97 SER A O 1
ATOM 705 N N . LEU A 1 98 ? -3.008 -0.099 -0.74 1 96.62 98 LEU A N 1
ATOM 706 C CA . LEU A 1 98 ? -2.752 -1.503 -0.438 1 96.62 98 LEU A CA 1
ATOM 707 C C . LEU A 1 98 ? -3.711 -2.408 -1.203 1 96.62 98 LEU A C 1
ATOM 709 O O . LEU A 1 98 ? -3.295 -3.42 -1.773 1 96.62 98 LEU A O 1
ATOM 713 N N . ILE A 1 99 ? -4.953 -2 -1.274 1 97.12 99 ILE A N 1
ATOM 714 C CA . ILE A 1 99 ? -5.953 -2.775 -2 1 97.12 99 ILE A CA 1
ATOM 715 C C . ILE A 1 99 ? -5.559 -2.877 -3.473 1 97.12 99 ILE A C 1
ATOM 717 O O . ILE A 1 99 ? -5.59 -3.963 -4.055 1 97.12 99 ILE A O 1
ATOM 721 N N . HIS A 1 100 ? -5.145 -1.709 -3.98 1 95.88 100 HIS A N 1
ATOM 722 C CA . HIS A 1 100 ? -4.695 -1.683 -5.367 1 95.88 100 HIS A CA 1
ATOM 723 C C . HIS A 1 100 ? -3.492 -2.598 -5.57 1 95.88 100 HIS A C 1
ATOM 725 O O . HIS A 1 100 ? -3.424 -3.326 -6.562 1 95.88 100 HIS A O 1
ATOM 731 N N . ALA A 1 101 ? -2.637 -2.574 -4.648 1 95 101 ALA A N 1
ATOM 732 C CA . ALA A 1 101 ? -1.43 -3.393 -4.723 1 95 101 ALA A CA 1
ATOM 733 C C . ALA A 1 101 ? -1.77 -4.879 -4.668 1 95 101 ALA A C 1
ATOM 735 O O . ALA A 1 101 ? -1.229 -5.676 -5.441 1 95 101 ALA A O 1
ATOM 736 N N . PHE A 1 102 ? -2.695 -5.32 -3.801 1 94.81 102 PHE A N 1
ATOM 737 C CA . PHE A 1 102 ? -3.076 -6.719 -3.654 1 94.81 102 PHE A CA 1
ATOM 738 C C . PHE A 1 102 ? -3.768 -7.227 -4.914 1 94.81 102 PHE A C 1
ATOM 740 O O . PHE A 1 102 ? -3.525 -8.352 -5.348 1 94.81 102 PHE A O 1
ATOM 747 N N . ILE A 1 103 ? -4.562 -6.395 -5.508 1 94.62 103 ILE A N 1
ATOM 748 C CA . ILE A 1 103 ? -5.238 -6.75 -6.75 1 94.62 103 ILE A CA 1
ATOM 749 C C . ILE A 1 103 ? -4.215 -6.895 -7.875 1 94.62 103 ILE A C 1
ATOM 751 O O . ILE A 1 103 ? -4.254 -7.859 -8.641 1 94.62 103 ILE A O 1
ATOM 755 N N . PHE A 1 104 ? -3.322 -5.902 -7.895 1 92.75 104 PHE A N 1
ATOM 756 C CA . PHE A 1 104 ? -2.283 -5.926 -8.914 1 92.75 104 PHE A CA 1
ATOM 757 C C . PHE A 1 104 ? -1.439 -7.188 -8.797 1 92.75 104 PHE A C 1
ATOM 759 O O . PHE A 1 104 ? -1.141 -7.836 -9.805 1 92.75 104 PHE A O 1
ATOM 766 N N . CYS A 1 105 ? -1.056 -7.531 -7.59 1 91.5 105 CYS A N 1
ATOM 767 C CA . CYS A 1 105 ? -0.24 -8.719 -7.344 1 91.5 105 CYS A CA 1
ATOM 768 C C . CYS A 1 105 ? -0.973 -9.984 -7.773 1 91.5 105 CYS A C 1
ATOM 770 O O . CYS A 1 105 ? -0.382 -10.867 -8.398 1 91.5 105 CYS A O 1
ATOM 772 N N . GLY A 1 106 ? -2.225 -10.031 -7.469 1 90.06 106 GLY A N 1
ATOM 773 C CA . GLY A 1 106 ? -3.02 -11.188 -7.852 1 90.06 106 GLY A CA 1
ATOM 774 C C . GLY A 1 106 ? -3.146 -11.352 -9.352 1 90.06 106 GLY A C 1
ATOM 775 O O . GLY A 1 106 ? -3.162 -12.477 -9.867 1 90.06 106 GLY A O 1
ATOM 776 N N . LEU A 1 107 ? -3.123 -10.266 -10.062 1 88.12 107 LEU A N 1
ATOM 777 C CA . LEU A 1 107 ? -3.328 -10.305 -11.508 1 88.12 107 LEU A CA 1
ATOM 778 C C . LEU A 1 107 ? -2.01 -10.531 -12.242 1 88.12 107 LEU A C 1
ATOM 780 O O . LEU A 1 107 ? -1.981 -11.172 -13.297 1 88.12 107 LEU A O 1
ATOM 784 N N . TYR A 1 108 ? -0.899 -10.039 -11.648 1 80 108 TYR A N 1
ATOM 785 C CA . TYR A 1 108 ? 0.342 -10 -12.414 1 80 108 TYR A CA 1
ATOM 786 C C . TYR A 1 108 ? 1.383 -10.938 -11.812 1 80 108 TYR A C 1
ATOM 788 O O . TYR A 1 108 ? 2.309 -11.367 -12.5 1 80 108 TYR A O 1
ATOM 796 N N . GLN A 1 109 ? 1.441 -11.086 -10.547 1 66.5 109 GLN A N 1
ATOM 797 C CA . GLN A 1 109 ? 2.496 -11.898 -9.945 1 66.5 109 GLN A CA 1
ATOM 798 C C . GLN A 1 109 ? 2.164 -13.383 -10.023 1 66.5 109 GLN A C 1
ATOM 800 O O . GLN A 1 109 ? 2.785 -14.203 -9.344 1 66.5 109 GLN A O 1
ATOM 805 N N . LYS A 1 110 ? 1.437 -13.836 -11.062 1 57.72 110 LYS A N 1
ATOM 806 C CA . LYS A 1 110 ? 1.27 -15.266 -11.297 1 57.72 110 LYS A CA 1
ATOM 807 C C . LYS A 1 110 ? 2.414 -15.812 -12.148 1 57.72 110 LYS A C 1
ATOM 809 O O . LYS A 1 110 ? 2.912 -15.133 -13.047 1 57.72 110 LYS A O 1
ATOM 814 N N . ALA B 1 1 ? 24.016 101 -9.797 1 39.66 1 ALA B N 1
ATOM 815 C CA . ALA B 1 1 ? 24.781 99.875 -9.258 1 39.66 1 ALA B CA 1
ATOM 816 C C . ALA B 1 1 ? 24 98.625 -9.414 1 39.66 1 ALA B C 1
ATOM 818 O O . ALA B 1 1 ? 22.828 98.5 -9.055 1 39.66 1 ALA B O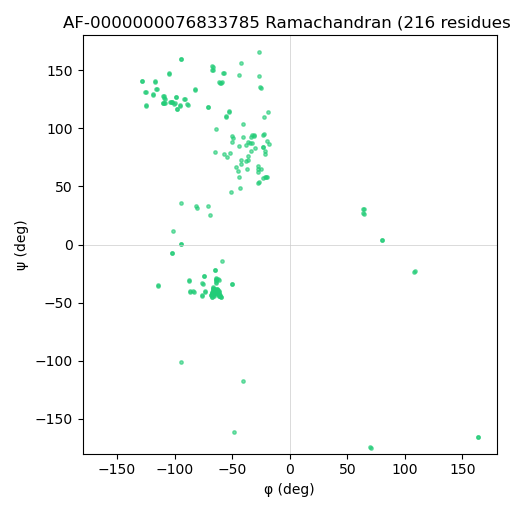 1
ATOM 819 N N . PRO B 1 2 ? 24.328 97.75 -10.406 1 41.41 2 PRO B N 1
ATOM 820 C CA . PRO B 1 2 ? 23.656 96.625 -11.055 1 41.41 2 PRO B CA 1
ATOM 821 C C . PRO B 1 2 ? 23.391 95.5 -10.094 1 41.41 2 PRO B C 1
ATOM 823 O O . PRO B 1 2 ? 24.203 95.188 -9.227 1 41.41 2 PRO B O 1
ATOM 826 N N . ALA B 1 3 ? 22.156 95.438 -9.609 1 42.62 3 ALA B N 1
ATOM 827 C CA . ALA B 1 3 ? 21.391 94.5 -8.82 1 42.62 3 ALA B CA 1
ATOM 828 C C . ALA B 1 3 ? 21.625 93.062 -9.32 1 42.62 3 ALA B C 1
ATOM 830 O O . ALA B 1 3 ? 21.156 92.688 -10.398 1 42.62 3 ALA B O 1
ATOM 831 N N . THR B 1 4 ? 22.969 92.625 -9.305 1 36.62 4 THR B N 1
ATOM 832 C CA . THR B 1 4 ? 23.375 91.312 -9.789 1 36.62 4 THR B CA 1
ATOM 833 C C . THR B 1 4 ? 22.406 90.25 -9.328 1 36.62 4 THR B C 1
ATOM 835 O O . THR B 1 4 ? 21.672 90.438 -8.352 1 36.62 4 THR B O 1
ATOM 838 N N . ASP B 1 5 ? 22.344 89.125 -10.07 1 37.03 5 ASP B N 1
ATOM 839 C CA . ASP B 1 5 ? 21.703 87.875 -10.469 1 37.03 5 ASP B CA 1
ATOM 840 C C . ASP B 1 5 ? 21.781 86.812 -9.352 1 37.03 5 ASP B C 1
ATOM 842 O O . ASP B 1 5 ? 21.469 85.688 -9.57 1 37.03 5 ASP B O 1
ATOM 846 N N . ALA B 1 6 ? 21.906 87.312 -8.062 1 42.16 6 ALA B N 1
ATOM 847 C CA . ALA B 1 6 ? 22.297 86.188 -7.215 1 42.16 6 ALA B CA 1
ATOM 848 C C . ALA B 1 6 ? 21.312 85 -7.348 1 42.16 6 ALA B C 1
ATOM 850 O O . ALA B 1 6 ? 20.125 85.188 -7.016 1 42.16 6 ALA B O 1
ATOM 851 N N . PRO B 1 7 ? 21.422 84.25 -8.531 1 41.31 7 PRO B N 1
ATOM 852 C CA . PRO B 1 7 ? 20.516 83.125 -8.695 1 41.31 7 PRO B CA 1
ATOM 853 C C . PRO B 1 7 ? 20.5 82.188 -7.473 1 41.31 7 PRO B C 1
ATOM 855 O O . PRO B 1 7 ? 21.516 82 -6.816 1 41.31 7 PRO B O 1
ATOM 858 N N . ARG B 1 8 ? 19.578 82.438 -6.578 1 40.25 8 ARG B N 1
ATOM 859 C CA . ARG B 1 8 ? 19.203 81.625 -5.438 1 40.25 8 ARG B CA 1
ATOM 860 C C . ARG B 1 8 ? 19.281 80.125 -5.793 1 40.25 8 ARG B C 1
ATOM 862 O O . ARG B 1 8 ? 18.562 79.688 -6.691 1 40.25 8 ARG B O 1
ATOM 869 N N . SER B 1 9 ? 20.516 79.5 -5.867 1 38.88 9 SER B N 1
ATOM 870 C CA . SER B 1 9 ? 20.797 78.125 -5.945 1 38.88 9 SER B CA 1
ATOM 871 C C . SER B 1 9 ? 19.906 77.312 -4.988 1 38.88 9 SER B C 1
ATOM 873 O O . SER B 1 9 ? 20.016 77.438 -3.77 1 38.88 9 SER B O 1
ATOM 875 N N . MET B 1 10 ? 18.625 77.188 -5.219 1 39.78 10 MET B N 1
ATOM 876 C CA . MET B 1 10 ? 17.703 76.25 -4.52 1 39.78 10 MET B CA 1
ATOM 877 C C . MET B 1 10 ? 18.312 74.875 -4.391 1 39.78 10 MET B C 1
ATOM 879 O O . MET B 1 10 ? 18.547 74.188 -5.395 1 39.78 10 MET B O 1
ATOM 883 N N . PRO B 1 11 ? 19.391 74.688 -3.691 1 36.59 11 PRO B N 1
ATOM 884 C CA . PRO B 1 11 ? 19.906 73.312 -3.721 1 36.59 11 PRO B CA 1
ATOM 885 C C . PRO B 1 11 ? 18.812 72.25 -3.564 1 36.59 11 PRO B C 1
ATOM 887 O O . PRO B 1 11 ? 17.734 72.562 -3.049 1 36.59 11 PRO B O 1
ATOM 890 N N . ASP B 1 12 ? 18.906 71 -4.242 1 37.53 12 ASP B N 1
ATOM 891 C CA . ASP B 1 12 ? 18.406 69.688 -4.645 1 37.53 12 ASP B CA 1
ATOM 892 C C . ASP B 1 12 ? 18.109 68.812 -3.426 1 37.53 12 ASP B C 1
ATOM 894 O O . ASP B 1 12 ? 17.453 67.812 -3.541 1 37.53 12 ASP B O 1
ATOM 898 N N . ILE B 1 13 ? 18.594 69.188 -2.211 1 41.41 13 ILE B N 1
ATOM 899 C CA . ILE B 1 13 ? 18.906 67.938 -1.472 1 41.41 13 ILE B CA 1
ATOM 900 C C . ILE B 1 13 ? 17.625 67.25 -1.087 1 41.41 13 ILE B C 1
ATOM 902 O O . ILE B 1 13 ? 16.938 67.625 -0.139 1 41.41 13 ILE B O 1
ATOM 906 N N . VAL B 1 14 ? 16.547 67.25 -1.759 1 41.47 14 VAL B N 1
ATOM 907 C CA . VAL B 1 14 ? 15.422 66.5 -1.198 1 41.47 14 VAL B CA 1
ATOM 908 C C . VAL B 1 14 ? 15.875 65.125 -0.835 1 41.47 14 VAL B C 1
ATOM 910 O O . VAL B 1 14 ? 16.375 64.375 -1.687 1 41.47 14 VAL B O 1
ATOM 913 N N . PRO B 1 15 ? 16.375 64.875 0.339 1 37.28 15 PRO B N 1
ATOM 914 C CA . PRO B 1 15 ? 16.688 63.5 0.728 1 37.28 15 PRO B CA 1
ATOM 915 C C . PRO B 1 15 ? 15.633 62.469 0.281 1 37.28 15 PRO B C 1
ATOM 917 O O . PRO B 1 15 ? 14.438 62.812 0.287 1 37.28 15 PRO B O 1
ATOM 920 N N . ALA B 1 16 ? 15.859 61.656 -0.783 1 38.38 16 ALA B N 1
ATOM 921 C CA . ALA B 1 16 ? 15.18 60.438 -1.225 1 38.38 16 ALA B CA 1
ATOM 922 C C . ALA B 1 16 ? 14.758 59.594 -0.034 1 38.38 16 ALA B C 1
ATOM 924 O O . ALA B 1 16 ? 15.609 59.062 0.688 1 38.38 16 ALA B O 1
ATOM 925 N N . VAL B 1 17 ? 13.867 60.094 0.76 1 38.66 17 VAL B N 1
ATOM 926 C CA . VAL B 1 17 ? 13.266 59.156 1.69 1 38.66 17 VAL B CA 1
ATOM 927 C C . VAL B 1 17 ? 13.18 57.781 1.036 1 38.66 17 VAL B C 1
ATOM 929 O O . VAL B 1 17 ? 12.664 57.625 -0.076 1 38.66 17 VAL B O 1
ATOM 932 N N . ASP B 1 18 ? 14.242 56.906 1.116 1 34.94 18 ASP B N 1
ATOM 933 C C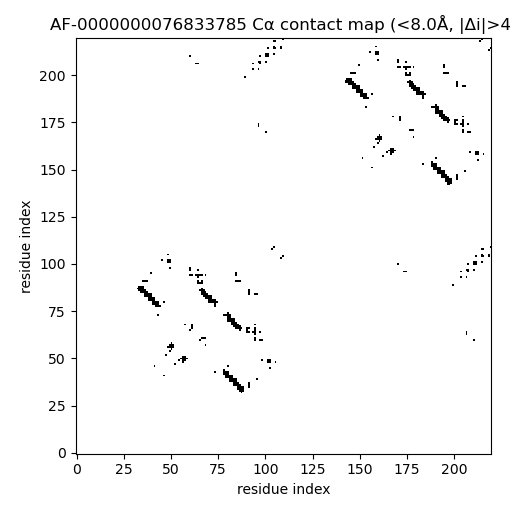A . ASP B 1 18 ? 14.297 55.469 0.901 1 34.94 18 ASP B CA 1
ATOM 934 C C . ASP B 1 18 ? 13.008 54.781 1.365 1 34.94 18 ASP B C 1
ATOM 936 O O . ASP B 1 18 ? 12.672 54.844 2.551 1 34.94 18 ASP B O 1
ATOM 940 N N . PHE B 1 19 ? 11.906 54.656 0.508 1 40.75 19 PHE B N 1
ATOM 941 C CA . PHE B 1 19 ? 10.875 53.625 0.529 1 40.75 19 PHE B CA 1
ATOM 942 C C . PHE B 1 19 ? 11.398 52.344 1.184 1 40.75 19 PHE B C 1
ATOM 944 O O . PHE B 1 19 ? 12.203 51.625 0.592 1 40.75 19 PHE B O 1
ATOM 951 N N . ARG B 1 20 ? 11.734 52.344 2.498 1 40.31 20 ARG B N 1
ATOM 952 C CA . ARG B 1 20 ? 11.906 51.188 3.354 1 40.31 20 ARG B CA 1
ATOM 953 C C . ARG B 1 20 ? 11.07 50 2.848 1 40.31 20 ARG B C 1
ATOM 955 O O . ARG B 1 20 ? 9.953 50.188 2.361 1 40.31 20 ARG B O 1
ATOM 962 N N . LYS B 1 21 ? 11.617 48.844 3.021 1 40.53 21 LYS B N 1
ATOM 963 C CA . LYS B 1 21 ? 11.227 47.438 2.951 1 40.53 21 LYS B CA 1
ATOM 964 C C . LYS B 1 21 ? 9.812 47.219 3.479 1 40.53 21 LYS B C 1
ATOM 966 O O . LYS B 1 21 ? 9.539 47.469 4.656 1 40.53 21 LYS B O 1
ATOM 971 N N . GLY B 1 22 ? 8.766 47.625 2.775 1 42.41 22 GLY B N 1
ATOM 972 C CA . GLY B 1 22 ? 7.43 47.094 2.967 1 42.41 22 GLY B CA 1
ATOM 973 C C . GLY B 1 22 ? 7.434 45.688 3.564 1 42.41 22 GLY B C 1
ATOM 974 O O . GLY B 1 22 ? 8.422 44.969 3.445 1 42.41 22 GLY B O 1
ATOM 975 N N . PRO B 1 23 ? 6.551 45.5 4.559 1 40.97 23 PRO B N 1
ATOM 976 C CA . PRO B 1 23 ? 6.488 44.125 5.059 1 40.97 23 PRO B CA 1
ATOM 977 C C . PRO B 1 23 ? 6.668 43.094 3.953 1 40.97 23 PRO B C 1
ATOM 979 O O . PRO B 1 23 ? 6.062 43.219 2.887 1 40.97 23 PRO B O 1
ATOM 982 N N . GLY B 1 24 ? 7.828 42.656 3.592 1 41.28 24 GLY B N 1
ATOM 983 C CA . GLY B 1 24 ? 8.125 41.469 2.809 1 41.28 24 GLY B CA 1
ATOM 984 C C . GLY B 1 24 ? 7.012 40.438 2.854 1 41.28 24 GLY B C 1
ATOM 985 O O . GLY B 1 24 ? 6.367 40.281 3.889 1 41.28 24 GLY B O 1
ATOM 986 N N . ALA B 1 25 ? 6.262 40.188 1.778 1 42.81 25 ALA B N 1
ATOM 987 C CA . ALA B 1 25 ? 5.438 39.031 1.424 1 42.81 25 ALA B CA 1
ATOM 988 C C . ALA B 1 25 ? 5.816 37.812 2.254 1 42.81 25 ALA B C 1
ATOM 990 O O . ALA B 1 25 ? 6.992 37.469 2.324 1 42.81 25 ALA B O 1
ATOM 991 N N . SER B 1 26 ? 5.215 37.719 3.412 1 46 26 SER B N 1
ATOM 992 C CA . SER B 1 26 ? 5.176 36.375 4.023 1 46 26 SER B CA 1
ATOM 993 C C . SER B 1 26 ? 5.23 35.281 2.967 1 46 26 SER B C 1
ATOM 995 O O . SER B 1 26 ? 4.336 35.188 2.127 1 46 26 SER B O 1
ATOM 997 N N . GLU B 1 27 ? 6.328 35.156 2.295 1 40.44 27 GLU B N 1
ATOM 998 C CA . GLU B 1 27 ? 6.469 33.875 1.603 1 40.44 27 GLU B CA 1
ATOM 999 C C . GLU B 1 27 ? 5.59 32.812 2.238 1 40.44 27 GLU B C 1
ATOM 1001 O O . GLU B 1 27 ? 5.742 32.5 3.42 1 40.44 27 GLU B O 1
ATOM 1006 N N . ASN B 1 28 ? 4.316 32.812 1.975 1 42.03 28 ASN B N 1
ATOM 1007 C CA . ASN B 1 28 ? 3.596 31.562 2.191 1 42.03 28 ASN B CA 1
ATOM 1008 C C . ASN B 1 28 ? 4.539 30.359 2.18 1 42.03 28 ASN B C 1
ATOM 1010 O O . ASN B 1 28 ? 5.043 29.969 1.124 1 42.03 28 ASN B O 1
ATOM 1014 N N . GLN B 1 29 ? 5.465 30.391 3.02 1 43.88 29 GLN B N 1
ATOM 1015 C CA . GLN B 1 29 ? 6.184 29.125 3.189 1 43.88 29 GLN B CA 1
ATOM 1016 C C . GLN B 1 29 ? 5.297 27.938 2.848 1 43.88 29 GLN B C 1
ATOM 1018 O O . GLN B 1 29 ? 4.426 27.562 3.635 1 43.88 29 GLN B O 1
ATOM 1023 N N . VAL B 1 30 ? 4.73 27.953 1.708 1 45.22 30 VAL B N 1
ATOM 1024 C CA . VAL B 1 30 ? 4.207 26.641 1.342 1 45.22 30 VAL B CA 1
ATOM 1025 C C . VAL B 1 30 ? 4.957 25.547 2.107 1 45.22 30 VAL B C 1
ATOM 1027 O O . VAL B 1 30 ? 6.184 25.453 2.025 1 45.22 30 VAL B O 1
ATOM 1030 N N . ALA B 1 31 ? 4.594 25.266 3.264 1 48.5 31 ALA B N 1
ATOM 1031 C CA . ALA B 1 31 ? 5.109 24.062 3.92 1 48.5 31 ALA B CA 1
ATOM 1032 C C . ALA B 1 31 ? 5.66 23.078 2.898 1 48.5 31 ALA B C 1
ATOM 1034 O O . ALA B 1 31 ? 4.902 22.484 2.127 1 48.5 31 ALA B O 1
ATOM 1035 N N . THR B 1 32 ? 6.645 23.484 2.088 1 54.72 32 THR B N 1
ATOM 1036 C CA . THR B 1 32 ? 7.27 22.422 1.304 1 54.72 32 THR B CA 1
ATOM 1037 C C . THR B 1 32 ? 7.055 21.062 1.962 1 54.72 32 THR B C 1
ATOM 1039 O O . THR B 1 32 ? 7.293 20.906 3.16 1 54.72 32 THR B O 1
ATOM 1042 N N . PRO B 1 33 ? 6.062 20.391 1.53 1 57.69 33 PRO B N 1
ATOM 1043 C CA . PRO B 1 33 ? 5.93 19.094 2.203 1 57.69 33 PRO B CA 1
ATOM 1044 C C . PRO B 1 33 ? 7.277 18.484 2.59 1 57.69 33 PRO B C 1
ATOM 1046 O O . PRO B 1 33 ? 8.188 18.422 1.762 1 57.69 33 PRO B O 1
ATOM 1049 N N . ALA B 1 34 ? 7.766 18.703 3.754 1 76.5 34 ALA B N 1
ATOM 1050 C CA . ALA B 1 34 ? 9.016 18.172 4.277 1 76.5 34 ALA B CA 1
ATOM 1051 C C . ALA B 1 34 ? 9.328 16.797 3.674 1 76.5 34 ALA B C 1
ATOM 1053 O O . ALA B 1 34 ? 8.531 15.867 3.799 1 76.5 34 ALA B O 1
ATOM 1054 N N . THR B 1 35 ? 10.133 16.906 2.596 1 89.25 35 THR B N 1
ATOM 1055 C CA . THR B 1 35 ? 10.617 15.68 1.976 1 89.25 35 THR B CA 1
ATOM 1056 C C . THR B 1 35 ? 11.328 14.797 2.998 1 89.25 35 THR B C 1
ATOM 1058 O O . THR B 1 35 ? 12.242 15.258 3.691 1 89.25 35 THR B O 1
ATOM 1061 N N . THR B 1 36 ? 10.734 13.688 3.348 1 93.5 36 THR B N 1
ATOM 1062 C CA . THR B 1 36 ? 11.312 12.727 4.281 1 93.5 36 THR B CA 1
ATOM 1063 C C . THR B 1 36 ? 11.977 11.57 3.531 1 93.5 36 THR B C 1
ATOM 1065 O O . THR B 1 36 ? 11.43 11.07 2.549 1 93.5 36 THR B O 1
ATOM 1068 N N . THR B 1 37 ? 13.164 11.305 3.812 1 95.12 37 THR B N 1
ATOM 1069 C CA . THR B 1 37 ? 13.891 10.18 3.232 1 95.12 37 THR B CA 1
ATOM 1070 C C . THR B 1 37 ? 13.883 8.984 4.18 1 95.12 37 THR B C 1
ATOM 1072 O O . THR B 1 37 ? 14.312 9.102 5.332 1 95.12 37 THR B O 1
ATOM 1075 N N . THR B 1 38 ? 13.305 7.949 3.762 1 95.19 38 THR B N 1
ATOM 1076 C CA . THR B 1 38 ? 13.25 6.742 4.582 1 95.19 38 THR B CA 1
ATOM 1077 C C . THR B 1 38 ? 14 5.598 3.91 1 95.19 38 THR B C 1
ATOM 1079 O O . THR B 1 38 ? 13.898 5.406 2.697 1 95.19 38 THR B O 1
ATOM 1082 N N . GLU B 1 39 ? 14.797 4.918 4.676 1 95.69 39 GLU B N 1
ATOM 1083 C CA . GLU B 1 39 ? 15.539 3.764 4.168 1 95.69 39 GLU B CA 1
ATOM 1084 C C . GLU B 1 39 ? 14.914 2.455 4.641 1 95.69 39 GLU B C 1
ATOM 1086 O O . GLU B 1 39 ? 14.734 2.242 5.844 1 95.69 39 GLU B O 1
ATOM 1091 N N . VAL B 1 40 ? 14.578 1.674 3.67 1 96.19 40 VAL B N 1
ATOM 1092 C CA . VAL B 1 40 ? 13.984 0.38 3.99 1 96.19 40 VAL B CA 1
ATOM 1093 C C . VAL B 1 40 ? 14.961 -0.738 3.643 1 96.19 40 VAL B C 1
ATOM 1095 O O . VAL B 1 40 ? 15.398 -0.858 2.494 1 96.19 40 VAL B O 1
ATOM 1098 N N . VAL B 1 41 ? 15.344 -1.58 4.637 1 95.88 41 VAL B N 1
ATOM 1099 C CA . VAL B 1 41 ? 16.266 -2.689 4.426 1 95.88 41 VAL B CA 1
ATOM 1100 C C . VAL B 1 41 ? 15.484 -3.973 4.168 1 95.88 41 VAL B C 1
ATOM 1102 O O . VAL B 1 41 ? 14.695 -4.41 5.012 1 95.88 41 VAL B O 1
ATOM 1105 N N . ILE B 1 42 ? 15.68 -4.523 3.064 1 95.5 42 ILE B N 1
ATOM 1106 C CA . ILE B 1 42 ? 14.961 -5.742 2.709 1 95.5 42 ILE B CA 1
ATOM 1107 C C . ILE B 1 42 ? 15.953 -6.812 2.26 1 95.5 42 ILE B C 1
ATOM 1109 O O . ILE B 1 42 ? 16.953 -6.508 1.602 1 95.5 42 ILE B O 1
ATOM 1113 N N . PRO B 1 43 ? 15.719 -8.031 2.633 1 95.06 43 PRO B N 1
ATOM 1114 C CA . PRO B 1 43 ? 16.562 -9.125 2.145 1 95.06 43 PRO B CA 1
ATOM 1115 C C . PRO B 1 43 ? 16.594 -9.211 0.62 1 95.06 43 PRO B C 1
ATOM 1117 O O . PRO B 1 43 ? 15.562 -9 -0.031 1 95.06 43 PRO B O 1
ATOM 1120 N N . CYS B 1 44 ? 17.719 -9.641 0.063 1 93.56 44 CYS B N 1
ATOM 1121 C CA . CYS B 1 44 ? 17.906 -9.734 -1.381 1 93.56 44 CYS B CA 1
ATOM 1122 C C . CYS B 1 44 ? 16.922 -10.727 -1.995 1 93.56 44 CYS B C 1
ATOM 1124 O O . CYS B 1 44 ? 16.562 -10.594 -3.162 1 93.56 44 CYS B O 1
ATOM 1126 N N . LYS B 1 45 ? 16.562 -11.672 -1.229 1 93.06 45 LYS B N 1
ATOM 1127 C CA . LYS B 1 45 ? 15.625 -12.688 -1.705 1 93.06 45 LYS B CA 1
ATOM 1128 C C . LYS B 1 45 ? 14.258 -12.078 -2.008 1 93.06 45 LYS B C 1
ATOM 1130 O O . LYS B 1 45 ? 13.477 -12.648 -2.777 1 93.06 45 LYS B O 1
ATOM 1135 N N . TYR B 1 46 ? 13.938 -10.914 -1.429 1 94.38 46 TYR B N 1
ATOM 1136 C CA . TYR B 1 46 ? 12.633 -10.289 -1.593 1 94.38 46 TYR B CA 1
ATOM 1137 C C . TYR B 1 46 ? 12.695 -9.141 -2.59 1 94.38 46 TYR B C 1
ATOM 1139 O O . TYR B 1 46 ? 11.672 -8.586 -2.98 1 94.38 46 TYR B O 1
ATOM 1147 N N . ILE B 1 47 ? 13.836 -8.758 -3.039 1 94 47 ILE B N 1
ATOM 1148 C CA . ILE B 1 47 ? 14.023 -7.625 -3.934 1 94 47 ILE B CA 1
ATOM 1149 C C . ILE B 1 47 ? 13.328 -7.891 -5.262 1 94 47 ILE B C 1
ATOM 1151 O O . ILE B 1 47 ? 12.844 -6.961 -5.914 1 94 47 ILE B O 1
ATOM 1155 N N . GLY B 1 48 ? 13.258 -9.117 -5.574 1 93.38 48 GLY B N 1
ATOM 1156 C CA . GLY B 1 48 ? 12.578 -9.492 -6.809 1 93.38 48 GLY B CA 1
ATOM 1157 C C . GLY B 1 48 ? 11.102 -9.156 -6.801 1 93.38 48 GLY B C 1
ATOM 1158 O O . GLY B 1 48 ? 10.531 -8.82 -7.84 1 93.38 48 GLY B O 1
ATOM 1159 N N . PHE B 1 49 ? 10.516 -9.234 -5.645 1 93.12 49 PHE B N 1
ATOM 1160 C CA . PHE B 1 49 ? 9.102 -8.922 -5.504 1 93.12 49 PHE B CA 1
ATOM 1161 C C . PHE B 1 49 ? 8.859 -7.418 -5.582 1 93.12 49 PHE B C 1
ATOM 1163 O O . PHE B 1 49 ? 7.793 -6.973 -6 1 93.12 49 PHE B O 1
ATOM 1170 N N . VAL B 1 50 ? 9.836 -6.633 -5.223 1 94.94 50 VAL B N 1
ATOM 1171 C CA . VAL B 1 50 ? 9.711 -5.18 -5.156 1 94.94 50 VAL B CA 1
ATOM 1172 C C . VAL B 1 50 ? 10.008 -4.57 -6.527 1 94.94 50 VAL B C 1
ATOM 1174 O O . VAL B 1 50 ? 9.297 -3.67 -6.977 1 94.94 50 VAL B O 1
ATOM 1177 N N . CYS B 1 51 ? 10.961 -5.102 -7.16 1 95.25 51 CYS B N 1
ATOM 1178 C CA . CYS B 1 51 ? 11.375 -4.57 -8.453 1 95.25 51 CYS B CA 1
ATOM 1179 C C . CYS B 1 51 ? 10.508 -5.129 -9.578 1 95.25 51 CYS B C 1
ATOM 1181 O O . CYS B 1 51 ? 10.062 -4.391 -10.453 1 95.25 51 CYS B O 1
ATOM 1183 N N . GLY B 1 52 ? 10.18 -6.441 -9.492 1 91.19 52 GLY B N 1
ATOM 1184 C CA . GLY B 1 52 ? 9.453 -7.102 -10.562 1 91.19 52 GLY B CA 1
ATOM 1185 C C . GLY B 1 52 ? 10.273 -7.281 -11.828 1 91.19 52 GLY B C 1
ATOM 1186 O O . GLY B 1 52 ? 11.461 -6.961 -11.844 1 91.19 52 GLY B O 1
ATOM 1187 N N . ALA B 1 53 ? 9.5 -7.797 -12.852 1 90.62 53 ALA B N 1
ATOM 1188 C CA . ALA B 1 53 ? 10.148 -7.926 -14.156 1 90.62 53 ALA B CA 1
ATOM 1189 C C . ALA B 1 53 ? 10.375 -6.559 -14.789 1 90.62 53 ALA B C 1
ATOM 1191 O O . ALA B 1 53 ? 9.438 -5.77 -14.938 1 90.62 53 ALA B O 1
ATOM 1192 N N . ASN B 1 54 ? 11.594 -6.141 -15.047 1 92.31 54 ASN B N 1
ATOM 1193 C CA . ASN B 1 54 ? 11.922 -4.855 -15.648 1 92.31 54 ASN B CA 1
ATOM 1194 C C . ASN B 1 54 ? 11.516 -3.689 -14.758 1 92.31 54 ASN B C 1
ATOM 1196 O O . ASN B 1 54 ? 11 -2.68 -15.242 1 92.31 54 ASN B O 1
ATOM 1200 N N . ASP B 1 55 ? 11.523 -3.828 -13.484 1 93.94 55 ASP B N 1
ATOM 1201 C CA . ASP B 1 55 ? 11.211 -2.812 -12.492 1 93.94 55 ASP B CA 1
ATOM 1202 C C . ASP B 1 55 ? 9.75 -2.363 -12.602 1 93.94 55 ASP B C 1
ATOM 1204 O O . ASP B 1 55 ? 9.43 -1.215 -12.305 1 93.94 55 ASP B O 1
ATOM 1208 N N . SER B 1 56 ? 8.945 -3.287 -13.117 1 93.75 56 SER B N 1
ATOM 1209 C CA . SER B 1 56 ? 7.539 -2.945 -13.289 1 93.75 56 SER B CA 1
ATOM 1210 C C . SER B 1 56 ? 6.848 -2.764 -11.938 1 93.75 56 SER B C 1
ATOM 1212 O O . SER B 1 56 ? 6.055 -1.836 -11.766 1 93.75 56 SER B O 1
ATOM 1214 N N . ASP B 1 57 ? 7.129 -3.635 -11.023 1 95.19 57 ASP B N 1
ATOM 1215 C CA . ASP B 1 57 ? 6.523 -3.551 -9.695 1 95.19 57 ASP B CA 1
ATOM 1216 C C . ASP B 1 57 ? 6.98 -2.293 -8.969 1 95.19 57 ASP B C 1
ATOM 1218 O O . ASP B 1 57 ? 6.176 -1.609 -8.328 1 95.19 57 ASP B O 1
ATOM 1222 N N . LEU B 1 58 ? 8.219 -1.971 -9.164 1 96.19 58 LEU B N 1
ATOM 1223 C CA . LEU B 1 58 ? 8.766 -0.766 -8.547 1 96.19 58 LEU B CA 1
ATOM 1224 C C . LEU B 1 58 ? 8.094 0.483 -9.109 1 96.19 58 LEU B C 1
ATOM 1226 O O . LEU B 1 58 ? 7.766 1.405 -8.359 1 96.19 58 LEU B O 1
ATOM 1230 N N . ALA B 1 59 ? 7.887 0.422 -10.367 1 96.25 59 ALA B N 1
ATOM 1231 C CA . ALA B 1 59 ? 7.223 1.541 -11.031 1 96.25 59 ALA B CA 1
ATOM 1232 C C . ALA B 1 59 ? 5.801 1.726 -10.508 1 96.25 59 ALA B C 1
ATOM 1234 O O . ALA B 1 59 ? 5.348 2.855 -10.312 1 96.25 59 ALA B O 1
ATOM 1235 N N . GLU B 1 60 ? 5.207 0.637 -10.297 1 95.75 60 GLU B N 1
ATOM 1236 C CA . GLU B 1 60 ? 3.842 0.68 -9.781 1 95.75 60 GLU B CA 1
ATOM 1237 C C . GLU B 1 60 ? 3.805 1.231 -8.359 1 95.75 60 GLU B C 1
ATOM 1239 O O . GLU B 1 60 ? 2.959 2.068 -8.031 1 95.75 60 GLU B O 1
ATOM 1244 N N . ILE B 1 61 ? 4.75 0.797 -7.594 1 97.25 61 ILE B N 1
ATOM 1245 C CA . ILE B 1 61 ? 4.836 1.259 -6.215 1 97.25 61 ILE B CA 1
ATOM 1246 C C . ILE B 1 61 ? 5.074 2.768 -6.188 1 97.25 61 ILE B C 1
ATOM 1248 O O . ILE B 1 61 ? 4.426 3.49 -5.43 1 97.25 61 ILE B O 1
ATOM 1252 N N . LYS B 1 62 ? 5.941 3.248 -7.059 1 96.94 62 LYS B N 1
ATOM 1253 C CA . LYS B 1 62 ? 6.238 4.676 -7.16 1 96.94 62 LYS B CA 1
ATOM 1254 C C . LYS B 1 62 ? 5.008 5.465 -7.586 1 96.94 62 LYS B C 1
ATOM 1256 O O . LYS B 1 62 ? 4.727 6.535 -7.043 1 96.94 62 LYS B O 1
ATOM 1261 N N . LYS B 1 63 ? 4.305 4.871 -8.461 1 96.5 63 LYS B N 1
ATOM 1262 C CA . LYS B 1 63 ? 3.117 5.523 -9.008 1 96.5 63 LYS B CA 1
ATOM 1263 C C . LYS B 1 63 ? 2.021 5.645 -7.949 1 96.5 63 LYS B C 1
ATOM 1265 O O . LYS B 1 63 ? 1.427 6.711 -7.781 1 96.5 63 LYS B O 1
ATOM 1270 N N . ILE B 1 64 ? 1.835 4.645 -7.246 1 95.5 64 ILE B N 1
ATOM 1271 C CA . ILE B 1 64 ? 0.75 4.598 -6.27 1 95.5 64 ILE B CA 1
ATOM 1272 C C . ILE B 1 64 ? 1.119 5.426 -5.043 1 95.5 64 ILE B C 1
ATOM 1274 O O . ILE B 1 64 ? 0.295 6.188 -4.531 1 95.5 64 ILE B O 1
ATOM 1278 N N . SER B 1 65 ? 2.352 5.312 -4.562 1 96.06 65 SER B N 1
ATOM 1279 C CA . SER B 1 65 ? 2.779 6.008 -3.354 1 96.06 65 SER B CA 1
ATOM 1280 C C . SER B 1 65 ? 3.023 7.488 -3.623 1 96.06 65 SER B C 1
ATOM 1282 O O . SER B 1 65 ? 2.855 8.32 -2.732 1 96.06 65 SER B O 1
ATOM 1284 N N . GLY B 1 66 ? 3.486 7.773 -4.809 1 95.94 66 GLY B N 1
ATOM 1285 C CA . GLY B 1 66 ? 3.871 9.133 -5.172 1 95.94 66 GLY B CA 1
ATOM 1286 C C . GLY B 1 66 ? 5.242 9.516 -4.656 1 95.94 66 GLY B C 1
ATOM 1287 O O . GLY B 1 66 ? 5.637 10.688 -4.742 1 95.94 66 GLY B O 1
ATOM 1288 N N . ALA B 1 67 ? 5.836 8.508 -4.059 1 96.88 67 ALA B N 1
ATOM 1289 C CA . ALA B 1 67 ? 7.168 8.742 -3.508 1 96.88 67 ALA B CA 1
ATOM 1290 C C . ALA B 1 67 ? 8.25 8.328 -4.5 1 96.88 67 ALA B C 1
ATOM 1292 O O . ALA B 1 67 ? 7.984 7.578 -5.441 1 96.88 67 ALA B O 1
ATOM 1293 N N . GLU B 1 68 ? 9.43 8.859 -4.293 1 96.69 68 GLU B N 1
ATOM 1294 C CA . GLU B 1 68 ? 10.602 8.422 -5.051 1 96.69 68 GLU B CA 1
ATOM 1295 C C . GLU B 1 68 ? 11.305 7.258 -4.359 1 96.69 68 GLU B C 1
ATOM 1297 O O . GLU B 1 68 ? 11.719 7.375 -3.203 1 96.69 68 GLU B O 1
ATOM 1302 N N . ILE B 1 69 ? 11.367 6.188 -5.105 1 97.62 69 ILE B N 1
ATOM 1303 C CA . ILE B 1 69 ? 11.961 4.984 -4.527 1 97.62 69 ILE B CA 1
ATOM 1304 C C . ILE B 1 69 ? 13.188 4.578 -5.336 1 97.62 69 ILE B C 1
ATOM 1306 O O . ILE B 1 69 ? 13.125 4.484 -6.566 1 97.62 69 ILE B O 1
ATOM 1310 N N . THR B 1 70 ? 14.266 4.371 -4.605 1 96.5 70 THR B N 1
ATOM 1311 C CA . THR B 1 70 ? 15.508 3.924 -5.227 1 96.5 70 THR B CA 1
ATOM 1312 C C . THR B 1 70 ? 16.016 2.645 -4.566 1 96.5 70 THR B C 1
ATOM 1314 O O . THR B 1 70 ? 16.219 2.607 -3.35 1 96.5 70 THR B O 1
ATOM 1317 N N . VAL B 1 71 ? 16.109 1.647 -5.348 1 96 71 VAL B N 1
ATOM 1318 C CA . VAL B 1 71 ? 16.594 0.364 -4.84 1 96 71 VAL B CA 1
ATOM 1319 C C . VAL B 1 71 ? 18.109 0.271 -5.004 1 96 71 VAL B C 1
ATOM 1321 O O . VAL B 1 71 ? 18.625 0.443 -6.105 1 96 71 VAL B O 1
ATOM 1324 N N . HIS B 1 72 ? 18.703 -0.003 -3.857 1 93.69 72 HIS B N 1
ATOM 1325 C CA . HIS B 1 72 ? 20.156 -0.177 -3.871 1 93.69 72 HIS B CA 1
ATOM 1326 C C . HIS B 1 72 ? 20.531 -1.653 -3.82 1 93.69 72 HIS B C 1
ATOM 1328 O O . HIS B 1 72 ? 20.047 -2.393 -2.959 1 93.69 72 HIS B O 1
ATOM 1334 N N . ASP B 1 73 ? 21.234 -2.1 -4.754 1 87.62 73 ASP B N 1
ATOM 1335 C CA . ASP B 1 73 ? 21.672 -3.486 -4.832 1 87.62 73 ASP B CA 1
ATOM 1336 C C . ASP B 1 73 ? 22.5 -3.867 -3.607 1 87.62 73 ASP B C 1
ATOM 1338 O O . ASP B 1 73 ? 23.281 -3.059 -3.104 1 87.62 73 ASP B O 1
ATOM 1342 N N . PRO B 1 74 ? 22.203 -5.074 -3.213 1 87.19 74 PRO B N 1
ATOM 1343 C CA . PRO B 1 74 ? 23 -5.551 -2.07 1 87.19 74 PRO B CA 1
ATOM 1344 C C . PRO B 1 74 ? 24.484 -5.613 -2.369 1 87.19 74 PRO B C 1
ATOM 1346 O O . PRO B 1 74 ? 24.891 -5.832 -3.518 1 87.19 74 PRO B O 1
ATOM 1349 N N . LYS B 1 75 ? 25.312 -5.223 -1.399 1 81.56 75 LYS B N 1
ATOM 1350 C CA . LYS B 1 75 ? 26.766 -5.336 -1.502 1 81.56 75 LYS B CA 1
ATOM 1351 C C . LYS B 1 75 ? 27.203 -6.797 -1.51 1 81.56 75 LYS B C 1
ATOM 1353 O O . LYS B 1 75 ? 26.5 -7.664 -1 1 81.56 75 LYS B O 1
ATOM 1358 N N . PRO B 1 76 ? 28.375 -6.992 -2.23 1 86.12 76 PRO B N 1
ATOM 1359 C CA . PRO B 1 76 ? 28.875 -8.367 -2.23 1 86.12 76 PRO B CA 1
ATOM 1360 C C . PRO B 1 76 ? 29.016 -8.945 -0.825 1 86.12 76 PRO B C 1
ATOM 1362 O O . PRO B 1 76 ? 29.734 -8.375 0.01 1 86.12 76 PRO B O 1
ATOM 1365 N N . GLY B 1 77 ? 28.25 -9.891 -0.554 1 88.94 77 GLY B N 1
ATOM 1366 C CA . GLY B 1 77 ? 28.297 -10.508 0.764 1 88.94 77 GLY B CA 1
ATOM 1367 C C . GLY B 1 77 ? 27.078 -10.172 1.612 1 88.94 77 GLY B C 1
ATOM 1368 O O . GLY B 1 77 ? 26.844 -10.797 2.65 1 88.94 77 GLY B O 1
ATOM 1369 N N . ASP B 1 78 ? 26.5 -9.07 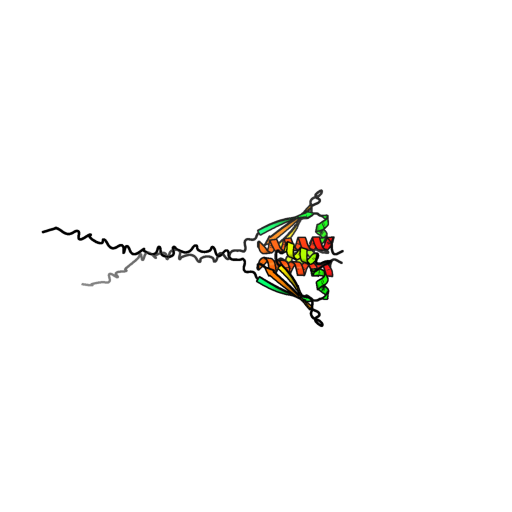1.223 1 89.69 78 ASP B N 1
ATOM 1370 C CA . ASP B 1 78 ? 25.312 -8.688 1.969 1 89.69 78 ASP B CA 1
ATOM 1371 C C . ASP B 1 78 ? 24.078 -9.43 1.461 1 89.69 78 ASP B C 1
ATOM 1373 O O . ASP B 1 78 ? 23.938 -9.688 0.262 1 89.69 78 ASP B O 1
ATOM 1377 N N . THR B 1 79 ? 23.312 -9.953 2.389 1 93.56 79 THR B N 1
ATOM 1378 C CA . THR B 1 79 ? 22.109 -10.68 2.012 1 93.56 79 THR B CA 1
ATOM 1379 C C . THR B 1 79 ? 20.891 -9.758 2.035 1 93.56 79 THR B C 1
ATOM 1381 O O . THR B 1 79 ? 19.781 -10.18 1.705 1 93.56 79 THR B O 1
ATOM 1384 N N . ASN B 1 80 ? 21.172 -8.445 2.395 1 95.38 80 ASN B N 1
ATOM 1385 C CA . ASN B 1 80 ? 20.094 -7.477 2.469 1 95.38 80 ASN B CA 1
ATOM 1386 C C . ASN B 1 80 ? 20.266 -6.348 1.456 1 95.38 80 ASN B C 1
ATOM 1388 O O . ASN B 1 80 ? 21.406 -5.934 1.185 1 95.38 80 ASN B O 1
ATOM 1392 N N . SER B 1 81 ? 19.25 -5.945 0.876 1 94.69 81 SER B N 1
ATOM 1393 C CA . SER B 1 81 ? 19.219 -4.797 -0.026 1 94.69 81 SER B CA 1
ATOM 1394 C C . SER B 1 81 ? 18.578 -3.586 0.636 1 94.69 81 SER B C 1
ATOM 1396 O O . SER B 1 81 ? 17.672 -3.732 1.469 1 94.69 81 SER B O 1
ATOM 1398 N N . THR B 1 82 ? 19.062 -2.424 0.245 1 95.38 82 THR B N 1
ATOM 1399 C CA . THR B 1 82 ? 18.531 -1.195 0.83 1 95.38 82 THR B CA 1
ATOM 1400 C C . THR B 1 82 ? 17.703 -0.421 -0.191 1 95.38 82 THR B C 1
ATOM 1402 O O . THR B 1 82 ? 18.188 -0.112 -1.283 1 95.38 82 THR B O 1
ATOM 1405 N N . VAL B 1 83 ? 16.469 -0.118 0.217 1 96.88 83 VAL B N 1
ATOM 1406 C CA . VAL B 1 83 ? 15.578 0.677 -0.622 1 96.88 83 VAL B CA 1
ATOM 1407 C C . VAL B 1 83 ? 15.391 2.064 -0.014 1 96.88 83 VAL B C 1
ATOM 1409 O O . VAL B 1 83 ? 14.977 2.195 1.14 1 96.88 83 VAL B O 1
ATOM 1412 N N . ILE B 1 84 ? 15.719 3.104 -0.73 1 97.31 84 ILE B N 1
ATOM 1413 C CA . ILE B 1 84 ? 15.602 4.48 -0.255 1 97.31 84 ILE B CA 1
ATOM 1414 C C . ILE B 1 84 ? 14.328 5.109 -0.808 1 97.31 84 ILE B C 1
ATOM 1416 O O . ILE B 1 84 ? 14.148 5.199 -2.025 1 97.31 84 ILE B O 1
ATOM 1420 N N . ILE B 1 85 ? 13.516 5.535 0.091 1 97.31 85 ILE B N 1
ATOM 1421 C CA . ILE B 1 85 ? 12.266 6.184 -0.271 1 97.31 85 ILE B CA 1
ATOM 1422 C C . ILE B 1 85 ? 12.336 7.672 0.071 1 97.31 85 ILE B C 1
ATOM 1424 O O . ILE B 1 85 ? 12.656 8.039 1.203 1 97.31 85 ILE B O 1
ATOM 1428 N N . CYS B 1 86 ? 12.031 8.492 -0.888 1 97.06 86 CYS B N 1
ATOM 1429 C CA . CYS B 1 86 ? 12.07 9.938 -0.698 1 97.06 86 CYS B CA 1
ATOM 1430 C C . CYS B 1 86 ? 10.734 10.57 -1.066 1 97.06 86 CYS B C 1
ATOM 1432 O O . CYS B 1 86 ? 10.164 10.266 -2.115 1 97.06 86 CYS B O 1
ATOM 1434 N N . GLY B 1 87 ? 10.148 11.453 -0.196 1 95.25 87 GLY B N 1
ATOM 1435 C CA . GLY B 1 87 ? 8.883 12.141 -0.404 1 95.25 87 GLY B CA 1
ATOM 1436 C C . GLY B 1 87 ? 8.305 12.727 0.871 1 95.25 87 GLY B C 1
ATOM 1437 O O . GLY B 1 87 ? 9.016 12.906 1.858 1 95.25 87 GLY B O 1
ATOM 1438 N N . ASP B 1 88 ? 7.109 13.078 0.821 1 93.69 88 ASP B N 1
ATOM 1439 C CA . ASP B 1 88 ? 6.414 13.539 2.02 1 93.69 88 ASP B CA 1
ATOM 1440 C C . ASP B 1 88 ? 6.242 12.406 3.025 1 93.69 88 ASP B C 1
ATOM 1442 O O . ASP B 1 88 ? 6.324 11.234 2.664 1 93.69 88 ASP B O 1
ATOM 1446 N N . PRO B 1 89 ? 6.156 12.688 4.234 1 92.69 89 PRO B N 1
ATOM 1447 C CA . PRO B 1 89 ? 5.988 11.648 5.25 1 92.69 89 PRO B CA 1
ATOM 1448 C C . PRO B 1 89 ? 4.859 10.672 4.918 1 92.69 89 PRO B C 1
ATOM 1450 O O . PRO B 1 89 ? 4.984 9.469 5.164 1 92.69 89 PRO B O 1
ATOM 1453 N N . GLU B 1 90 ? 3.842 11.164 4.309 1 92.56 90 GLU B N 1
ATOM 1454 C CA . GLU B 1 90 ? 2.717 10.312 3.947 1 92.56 90 GLU B CA 1
ATOM 1455 C C . GLU B 1 90 ? 3.064 9.406 2.768 1 92.56 90 GLU B C 1
ATOM 1457 O O . GLU B 1 90 ? 2.703 8.234 2.752 1 92.56 90 GLU B O 1
ATOM 1462 N N . GLN B 1 91 ? 3.77 9.984 1.84 1 94.12 91 GLN B N 1
ATOM 1463 C CA . GLN B 1 91 ? 4.188 9.227 0.666 1 94.12 91 GLN B CA 1
ATOM 1464 C C . GLN B 1 91 ? 5.164 8.117 1.046 1 94.12 91 GLN B C 1
ATOM 1466 O O . GLN B 1 91 ? 5.07 7 0.537 1 94.12 9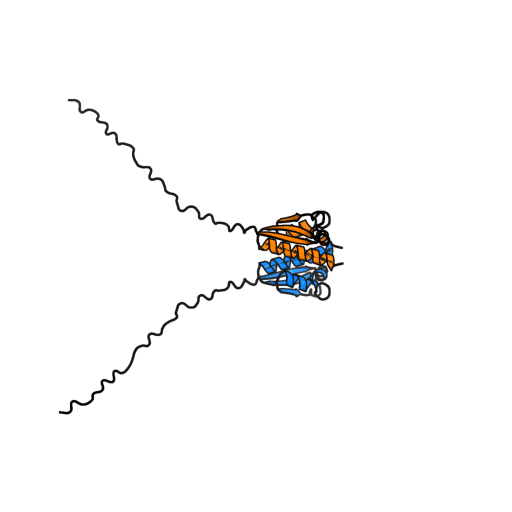1 GLN B O 1
ATOM 1471 N N . THR B 1 92 ? 6.051 8.453 1.949 1 96.31 92 THR B N 1
ATOM 1472 C CA . THR B 1 92 ? 7.051 7.48 2.377 1 96.31 92 THR B CA 1
ATOM 1473 C C . THR B 1 92 ? 6.398 6.32 3.119 1 96.31 92 THR B C 1
ATOM 1475 O O . THR B 1 92 ? 6.766 5.16 2.914 1 96.31 92 THR B O 1
ATOM 1478 N N . LYS B 1 93 ? 5.441 6.645 3.916 1 94.81 93 LYS B N 1
ATOM 1479 C CA . LYS B 1 93 ? 4.719 5.605 4.645 1 94.81 93 LYS B CA 1
ATOM 1480 C C . LYS B 1 93 ? 3.91 4.727 3.695 1 94.81 93 LYS B C 1
ATOM 1482 O O . LYS B 1 93 ? 3.865 3.506 3.855 1 94.81 93 LYS B O 1
ATOM 1487 N N . ARG B 1 94 ? 3.385 5.371 2.711 1 95.62 94 ARG B N 1
ATOM 1488 C CA . ARG B 1 94 ? 2.625 4.629 1.712 1 95.62 94 ARG B CA 1
ATOM 1489 C C . ARG B 1 94 ? 3.531 3.684 0.926 1 95.62 94 ARG B C 1
ATOM 1491 O O . ARG B 1 94 ? 3.174 2.529 0.684 1 95.62 94 ARG B O 1
ATOM 1498 N N . ALA B 1 95 ? 4.621 4.211 0.578 1 97.56 95 ALA B N 1
ATOM 1499 C CA . ALA B 1 95 ? 5.574 3.4 -0.175 1 97.56 95 ALA B CA 1
ATOM 1500 C C . ALA B 1 95 ? 6.035 2.195 0.64 1 97.56 95 ALA B C 1
ATOM 1502 O O . ALA B 1 95 ? 6.117 1.08 0.118 1 97.56 95 ALA B O 1
ATOM 1503 N N . GLN B 1 96 ? 6.289 2.461 1.881 1 96.44 96 GLN B N 1
ATOM 1504 C CA . GLN B 1 96 ? 6.707 1.376 2.762 1 96.44 96 GLN B CA 1
ATOM 1505 C C . GLN B 1 96 ? 5.633 0.296 2.852 1 96.44 96 GLN B C 1
ATOM 1507 O O . GLN B 1 96 ? 5.938 -0.897 2.799 1 96.44 96 GLN B O 1
ATOM 1512 N N . SER B 1 97 ? 4.434 0.751 2.98 1 97.19 97 SER B N 1
ATOM 1513 C CA . SER B 1 97 ? 3.312 -0.178 3.068 1 97.19 97 SER B CA 1
ATOM 1514 C C . SER B 1 97 ? 3.17 -0.993 1.787 1 97.19 97 SER B C 1
ATOM 1516 O O . SER B 1 97 ? 2.902 -2.195 1.837 1 97.19 97 SER B O 1
ATOM 1518 N N . LEU B 1 98 ? 3.391 -0.323 0.673 1 96.62 98 LEU B N 1
ATOM 1519 C CA . LEU B 1 98 ? 3.279 -0.989 -0.62 1 96.62 98 LEU B CA 1
ATOM 1520 C C . LEU B 1 98 ? 4.375 -2.035 -0.789 1 96.62 98 LEU B C 1
ATOM 1522 O O . LEU B 1 98 ? 4.109 -3.152 -1.235 1 96.62 98 LEU B O 1
ATOM 1526 N N . ILE B 1 99 ? 5.57 -1.678 -0.36 1 97.12 99 ILE B N 1
ATOM 1527 C CA . ILE B 1 99 ? 6.691 -2.609 -0.451 1 97.12 99 ILE B CA 1
ATOM 1528 C C . ILE B 1 99 ? 6.391 -3.859 0.373 1 97.12 99 ILE B C 1
ATOM 1530 O O . ILE B 1 99 ? 6.574 -4.98 -0.102 1 97.12 99 ILE B O 1
ATOM 1534 N N . HIS B 1 100 ? 5.871 -3.59 1.575 1 95.88 100 HIS B N 1
ATOM 1535 C CA . HIS B 1 100 ? 5.496 -4.703 2.441 1 95.88 100 HIS B CA 1
ATOM 1536 C C . HIS B 1 100 ? 4.418 -5.566 1.798 1 95.88 100 HIS B C 1
ATOM 1538 O O . HIS B 1 100 ? 4.484 -6.797 1.854 1 95.88 100 HIS B O 1
ATOM 1544 N N . ALA B 1 101 ? 3.521 -4.926 1.188 1 95 101 ALA B N 1
ATOM 1545 C CA . ALA B 1 101 ? 2.42 -5.629 0.534 1 95 101 ALA B CA 1
ATOM 1546 C C . ALA B 1 101 ? 2.924 -6.469 -0.636 1 95 101 ALA B C 1
ATOM 1548 O O . ALA B 1 101 ? 2.52 -7.625 -0.797 1 95 101 ALA B O 1
ATOM 1549 N N . PHE B 1 102 ? 3.85 -5.969 -1.469 1 94.88 102 PHE B N 1
ATOM 1550 C CA . PHE B 1 102 ? 4.383 -6.68 -2.627 1 94.88 102 PHE B CA 1
ATOM 1551 C C . PHE B 1 102 ? 5.191 -7.895 -2.193 1 94.88 102 PHE B C 1
ATOM 1553 O O . PHE B 1 102 ? 5.098 -8.961 -2.807 1 94.88 102 PHE B O 1
ATOM 1560 N N . ILE B 1 103 ? 5.914 -7.75 -1.129 1 94.75 103 ILE B N 1
ATOM 1561 C CA . ILE B 1 103 ? 6.691 -8.859 -0.587 1 94.75 103 ILE B CA 1
ATOM 1562 C C . ILE B 1 103 ? 5.75 -9.938 -0.05 1 94.75 103 ILE B C 1
ATOM 1564 O O . ILE B 1 103 ? 5.941 -11.125 -0.317 1 94.75 103 ILE B O 1
ATOM 1568 N N . PHE B 1 104 ? 4.754 -9.438 0.683 1 92.88 104 PHE B N 1
ATOM 1569 C CA . PHE B 1 104 ? 3.781 -10.359 1.248 1 92.88 104 PHE B CA 1
ATOM 1570 C C . PHE B 1 104 ? 3.078 -11.148 0.148 1 92.88 104 PHE B C 1
ATOM 1572 O O . PHE B 1 104 ? 2.91 -12.359 0.257 1 92.88 104 PHE B O 1
ATOM 1579 N N . CYS B 1 105 ? 2.674 -10.461 -0.896 1 91.5 105 CYS B N 1
ATOM 1580 C CA . CYS B 1 105 ? 1.985 -11.094 -2.014 1 91.5 105 CYS B CA 1
ATOM 1581 C C . CYS B 1 105 ? 2.877 -12.133 -2.688 1 91.5 105 CYS B C 1
ATOM 1583 O O . CYS B 1 105 ? 2.424 -13.227 -3.014 1 91.5 105 CYS B O 1
ATOM 1585 N N . GLY B 1 106 ? 4.102 -11.789 -2.857 1 90.12 106 GLY B N 1
ATOM 1586 C CA . GLY B 1 106 ? 5.043 -12.719 -3.471 1 90.12 106 GLY B CA 1
ATOM 1587 C C . GLY B 1 106 ? 5.266 -13.977 -2.648 1 90.12 106 GLY B C 1
ATOM 1588 O O . GLY B 1 106 ? 5.438 -15.062 -3.203 1 90.12 106 GLY B O 1
ATOM 1589 N N . LEU B 1 107 ? 5.16 -13.852 -1.37 1 88.31 107 LEU B N 1
ATOM 1590 C CA . LEU B 1 107 ? 5.441 -14.969 -0.482 1 88.31 107 LEU B CA 1
ATOM 1591 C C . LEU B 1 107 ? 4.199 -15.828 -0.273 1 88.31 107 LEU B C 1
ATOM 1593 O O . LEU B 1 107 ? 4.297 -17.047 -0.12 1 88.31 107 LEU B O 1
ATOM 1597 N N . TYR B 1 108 ? 3.008 -15.195 -0.322 1 80.12 108 TYR B N 1
ATOM 1598 C CA . TYR B 1 108 ? 1.812 -15.906 0.115 1 80.12 108 TYR B CA 1
ATOM 1599 C C . TYR B 1 108 ? 0.854 -16.125 -1.05 1 80.12 108 TYR B C 1
ATOM 1601 O O . TYR B 1 108 ? 0.02 -17.031 -1.011 1 80.12 108 TYR B O 1
ATOM 1609 N N . GLN B 1 109 ? 0.761 -15.242 -1.956 1 67.06 109 GLN B N 1
ATOM 1610 C CA . GLN B 1 109 ? -0.22 -15.391 -3.025 1 67.06 109 GLN B CA 1
ATOM 1611 C C . GLN B 1 109 ? 0.295 -16.328 -4.117 1 67.06 109 GLN B C 1
ATOM 1613 O O . GLN B 1 109 ? -0.28 -16.391 -5.207 1 67.06 109 GLN B O 1
ATOM 1618 N N . LYS B 1 110 ? 1.097 -17.359 -3.783 1 57.47 110 LYS B N 1
ATOM 1619 C CA . LYS B 1 110 ? 1.438 -18.406 -4.742 1 57.47 110 LYS B CA 1
ATOM 1620 C C . LYS B 1 110 ? 0.376 -19.5 -4.758 1 57.47 110 LYS B C 1
ATOM 1622 O O . LYS B 1 110 ? -0.184 -19.844 -3.717 1 57.47 110 LYS B O 1
#

Secondary structure (DSSP, 8-state):
-----------------------------------EEEEEEEEHHHHHHHH-GGGHHHHHHHHHH-SEEEEEPPPTT-SEEEEEEEE-HHHHHHHHHHHHHHHHHHHH--/-----------------------------------EEEEEEEEHHHHHHHH-GGGHHHHHHHHHH-SEEEEEPPPTT-SEEEEEEEE-HHHHHHHHHHHHHHHHHHHH--

Solvent-accessible surface area (backbone atoms only — not comparable to full-atom values): 12818 Å² total; per-residue (Å²): 132,85,82,71,69,80,71,76,72,78,77,82,80,71,76,73,75,73,84,64,85,57,86,69,76,74,67,72,67,63,72,61,68,62,69,34,77,46,78,44,78,39,48,50,88,46,46,56,43,38,28,38,78,88,42,47,41,37,49,49,44,30,64,69,28,67,20,47,71,45,80,40,78,48,52,97,87,47,64,44,18,43,31,40,26,35,23,35,62,66,20,33,51,31,34,50,47,39,45,51,48,36,37,48,39,63,73,61,72,112,133,83,82,73,70,79,73,78,76,72,78,74,79,65,77,75,76,74,85,66,84,58,85,68,75,74,66,72,66,61,71,61,67,61,69,35,75,45,78,45,80,39,47,50,87,47,46,56,42,39,29,37,79,90,42,46,40,37,49,49,42,29,63,69,28,69,21,46,71,44,79,42,78,48,51,96,87,47,63,45,17,43,32,39,25,36,23,33,63,67,20,34,51,31,35,51,48,39,48,51,48,37,38,47,40,63,72,60,72,112

Sequence (220 aa):
APATDAPRSMPDIVPAVDFRKGPGASENQVATPATTTTEVVIPCKYIGFVCGANDSDLAEIKKISGAEITVHDPKPGDTNSTVIICGDPEQTKRAQSLIHAFIFCGLYQKAPATDAPRSMPDIVPAVDFRKGPGASENQVATPATTTTEVVIPCKYIGFVCGANDSDLAEIKKISGAEITVHDPKPGDTNSTVIICGDPEQTKRAQSLIHAFIFCGLYQK

InterPro domains:
  IPR004087 K Homology domain [SM00322] (34-104)
  IPR004088 K Homology domain, type 1 [PF00013] (37-100)
  IPR036612 K Homology domain, type 1 superfamily [G3DSA:3.30.1370.10] (32-104)
  IPR036612 K Homology domain, type 1 superfamily [SSF54791] (33-103)

Radius of gyration: 35.7 Å; Cα contacts (8 Å, |Δi|>4): 281; chains: 2; bounding box: 57×118×100 Å

Organism: Aegilops tauschii subsp. strangulata (NCBI:txid200361)

pLDDT: mean 77.49, std 24.37, range [32.56, 97.69]